Protein AF-A0A5C5XLA1-F1 (afdb_monomer_lite)

Organism: NCBI:txid2527969

Foldseek 3Di:
DDDDDDDDDDDDDDDDDDDDDDDDDDDDDDDDDDDDPPPVVVVVVVVVVVVVVVVVVVVVVVVVVVVVVVPPPPPPPPDPPDDDDADWAFDADPDPPDTDIHGDDDAAADEALWAFQDCPDPDPVSVVLNVVLVVVLCVVPPPWDKDWAQDQDPDDPDPCSQDDPRHGYTWIGTPPDPDTPRVVSVVVVRTGSDDDPD

pLDDT: mean 75.29, std 18.57, range [34.72, 97.31]

Structure (mmCIF, N/CA/C/O backbone):
data_AF-A0A5C5XLA1-F1
#
_entry.id   AF-A0A5C5XLA1-F1
#
loop_
_atom_site.group_PDB
_atom_site.id
_atom_site.type_symbol
_atom_site.label_atom_id
_atom_site.label_alt_id
_atom_site.label_comp_id
_atom_site.label_asym_id
_atom_site.label_entity_id
_atom_site.label_seq_id
_atom_site.pdbx_PDB_ins_code
_atom_site.Cartn_x
_atom_site.Cartn_y
_atom_site.Cartn_z
_atom_site.occupancy
_atom_site.B_iso_or_equiv
_atom_site.auth_seq_id
_atom_site.auth_comp_id
_atom_site.auth_asym_id
_atom_site.auth_atom_id
_atom_site.pdbx_PDB_model_num
ATOM 1 N N . MET A 1 1 ? -37.375 53.557 -22.661 1.00 40.56 1 MET A N 1
ATOM 2 C CA . MET A 1 1 ? -37.840 52.315 -22.009 1.00 40.56 1 MET A CA 1
ATOM 3 C C . MET A 1 1 ? -37.117 52.194 -20.692 1.00 40.56 1 MET A C 1
ATOM 5 O O . MET A 1 1 ? -35.900 52.212 -20.712 1.00 40.56 1 MET A O 1
ATOM 9 N N . SER A 1 2 ? -37.730 52.089 -19.532 1.00 45.22 2 SER A N 1
ATOM 10 C CA . SER A 1 2 ? -39.129 52.071 -19.087 1.00 45.22 2 SER A CA 1
ATOM 11 C C . SER A 1 2 ? -38.977 51.866 -17.572 1.00 45.22 2 SER A C 1
ATOM 13 O O . SER A 1 2 ? -38.084 51.129 -17.155 1.00 45.22 2 SER A O 1
ATOM 15 N N . ASP A 1 3 ? -39.626 52.684 -16.750 1.00 43.75 3 ASP A N 1
ATOM 16 C CA . ASP A 1 3 ? -40.845 52.308 -16.017 1.00 43.75 3 ASP A CA 1
ATOM 17 C C . ASP A 1 3 ? -40.711 50.985 -15.260 1.00 43.75 3 ASP A C 1
ATOM 19 O O . ASP A 1 3 ? -40.318 49.969 -15.816 1.00 43.75 3 ASP A O 1
ATOM 23 N N . PHE A 1 4 ? -41.134 50.801 -14.028 1.00 49.31 4 PHE A N 1
ATOM 24 C CA . PHE A 1 4 ? -41.647 51.585 -12.917 1.00 49.31 4 PHE A CA 1
ATOM 25 C C . PHE A 1 4 ? -41.593 50.544 -11.767 1.00 49.31 4 PHE A C 1
ATOM 27 O O . PHE A 1 4 ? -41.628 49.331 -12.018 1.00 49.31 4 PHE A O 1
ATOM 34 N N . PRO A 1 5 ? -41.527 50.966 -10.503 1.00 51.88 5 PRO A N 1
ATOM 35 C CA . PRO A 1 5 ? -41.634 50.086 -9.340 1.00 51.88 5 PRO A CA 1
ATOM 36 C C . PRO A 1 5 ? -42.921 49.240 -9.337 1.00 51.88 5 PRO A C 1
ATOM 38 O O . PRO A 1 5 ? -44.023 49.736 -9.586 1.00 51.88 5 PRO A O 1
ATOM 41 N N . LYS A 1 6 ? -42.794 47.951 -8.992 1.00 52.16 6 LYS A N 1
ATOM 42 C CA . LYS A 1 6 ? -43.940 47.068 -8.734 1.00 52.16 6 LYS A CA 1
ATOM 43 C C . LYS A 1 6 ? -44.562 47.388 -7.369 1.00 52.16 6 LYS A C 1
ATOM 45 O O . LYS A 1 6 ? -44.051 46.985 -6.337 1.00 52.16 6 LYS A O 1
ATOM 50 N N . LYS A 1 7 ? -45.652 48.152 -7.446 1.00 41.50 7 LYS A N 1
ATOM 51 C CA . LYS A 1 7 ? -46.966 48.019 -6.785 1.00 41.50 7 LYS A CA 1
ATOM 52 C C . LYS A 1 7 ? -47.025 47.360 -5.386 1.00 41.50 7 LYS A C 1
ATOM 54 O O . LYS A 1 7 ? -46.985 46.139 -5.281 1.00 41.50 7 LYS A O 1
ATOM 59 N N . GLY A 1 8 ? -47.314 48.206 -4.390 1.00 47.94 8 GLY A N 1
ATOM 60 C CA . GLY A 1 8 ? -47.797 47.867 -3.043 1.00 47.94 8 GLY A CA 1
ATOM 61 C C . GLY A 1 8 ? -46.705 47.981 -1.972 1.00 47.94 8 GLY A C 1
ATOM 62 O O . GLY A 1 8 ? -45.687 47.324 -2.091 1.00 47.94 8 GLY A O 1
ATOM 63 N N . GLU A 1 9 ? -46.781 48.794 -0.922 1.00 45.69 9 GLU A N 1
ATOM 64 C CA . GLU A 1 9 ? -47.855 49.595 -0.342 1.00 45.69 9 GLU A CA 1
ATOM 65 C C . GLU A 1 9 ? -47.227 50.729 0.508 1.00 45.69 9 GLU A C 1
ATOM 67 O O . GLU A 1 9 ? -46.144 50.578 1.065 1.00 45.69 9 GLU A O 1
ATOM 72 N N . GLU A 1 10 ? -47.929 51.865 0.527 1.00 45.78 10 GLU A N 1
ATOM 73 C CA . GLU A 1 10 ? -48.011 52.927 1.550 1.00 45.78 10 GLU A CA 1
ATOM 74 C C . GLU A 1 10 ? -46.747 53.588 2.159 1.00 45.78 10 GLU A C 1
ATOM 76 O O . GLU A 1 10 ? -46.184 53.161 3.159 1.00 45.78 10 GLU A O 1
ATOM 81 N N . PHE A 1 11 ? -46.439 54.795 1.663 1.00 49.97 11 PHE A N 1
ATOM 82 C CA . PHE A 1 11 ? -46.026 55.939 2.500 1.00 49.97 11 PHE A CA 1
ATOM 83 C C . PHE A 1 11 ? -47.287 56.759 2.804 1.00 49.97 11 PHE A C 1
ATOM 85 O O . PHE A 1 11 ? -48.057 56.981 1.861 1.00 49.97 11 PHE A O 1
ATOM 92 N N . PRO A 1 12 ? -47.544 57.248 4.039 1.00 50.50 12 PRO A N 1
ATOM 93 C CA . PRO A 1 12 ? -47.067 58.592 4.445 1.00 50.50 12 PRO A CA 1
ATOM 94 C C . PRO A 1 12 ? -46.957 58.746 6.005 1.00 50.50 12 PRO A C 1
ATOM 96 O O . PRO A 1 12 ? -47.216 57.798 6.727 1.00 50.50 12 PRO A O 1
ATOM 99 N N . ARG A 1 13 ? -46.575 59.838 6.687 1.00 49.91 13 ARG A N 1
ATOM 100 C CA . ARG A 1 13 ? -46.607 61.290 6.451 1.00 49.91 13 ARG A CA 1
ATOM 101 C C . ARG A 1 13 ? -45.463 61.986 7.196 1.00 49.91 13 ARG A C 1
ATOM 103 O O . ARG A 1 13 ? -45.159 61.675 8.344 1.00 49.91 13 ARG A O 1
ATOM 110 N N . LEU A 1 14 ? -44.939 63.008 6.526 1.00 41.94 14 LEU A N 1
ATOM 111 C CA . LEU A 1 14 ? -44.280 64.172 7.102 1.00 41.94 14 LEU A CA 1
ATOM 112 C C . LEU A 1 14 ? -45.133 64.827 8.205 1.00 41.94 14 LEU A C 1
ATOM 114 O O . LEU A 1 14 ? -46.331 65.000 8.010 1.00 41.94 14 LEU A O 1
ATOM 118 N N . TYR A 1 15 ? -44.443 65.288 9.254 1.00 46.59 15 TYR A N 1
ATOM 119 C CA . TYR A 1 15 ? -44.598 66.609 9.882 1.00 46.59 15 TYR A CA 1
ATOM 120 C C . TYR A 1 15 ? -46.011 67.017 10.356 1.00 46.59 15 TYR A C 1
ATOM 122 O O . TYR A 1 15 ? -46.896 67.263 9.541 1.00 46.59 15 TYR A O 1
ATOM 130 N N . ASP A 1 16 ? -46.181 67.234 11.668 1.00 50.47 16 ASP A N 1
ATOM 131 C CA . ASP A 1 16 ? -47.271 68.079 12.185 1.00 50.47 16 ASP A CA 1
ATOM 132 C C . ASP A 1 16 ? -46.713 69.367 12.833 1.00 50.47 16 ASP A C 1
ATOM 134 O O . ASP A 1 16 ? -46.263 69.352 13.983 1.00 50.47 16 ASP A O 1
ATOM 138 N N . PRO A 1 17 ? -46.692 70.482 12.077 1.00 46.94 17 PRO A N 1
ATOM 139 C CA . PRO A 1 17 ? -46.380 71.823 12.544 1.00 46.94 17 PRO A CA 1
ATOM 140 C C . PRO A 1 17 ? -47.646 72.556 12.976 1.00 46.94 17 PRO A C 1
ATOM 142 O O . PRO A 1 17 ? -48.231 73.335 12.223 1.00 46.94 17 PRO A O 1
ATOM 145 N N . LYS A 1 18 ? -48.051 72.353 14.221 1.00 52.50 18 LYS A N 1
ATOM 146 C CA . LYS A 1 18 ? -49.004 73.227 14.911 1.00 52.50 18 LYS A CA 1
ATOM 147 C C . LYS A 1 18 ? -48.543 73.294 16.363 1.00 52.50 18 LYS A C 1
ATOM 149 O O . LYS A 1 18 ? -48.805 72.389 17.137 1.00 52.50 18 LYS A O 1
ATOM 154 N N . GLN A 1 19 ? -47.696 74.232 16.783 1.00 44.62 19 GLN A N 1
ATOM 155 C CA . GLN A 1 19 ? -47.766 75.681 16.593 1.00 44.62 19 GLN A CA 1
ATOM 156 C C . GLN A 1 19 ? -49.171 76.235 16.864 1.00 44.62 19 GLN A C 1
ATOM 158 O O . GLN A 1 19 ? -50.156 75.731 16.334 1.00 44.62 19 GLN A O 1
ATOM 163 N N . ILE A 1 20 ? -49.186 77.337 17.624 1.00 45.78 20 ILE A N 1
ATOM 164 C CA . ILE A 1 20 ? -50.281 78.279 17.919 1.00 45.78 20 ILE A CA 1
ATOM 165 C C . ILE A 1 20 ? -50.777 78.161 19.373 1.00 45.78 20 ILE A C 1
ATOM 167 O O . ILE A 1 20 ? -51.684 77.395 19.678 1.00 45.78 20 ILE A O 1
ATOM 171 N N . ARG A 1 21 ? -50.214 78.966 20.283 1.00 41.91 21 ARG A N 1
ATOM 172 C CA . ARG A 1 21 ? -50.669 80.340 20.609 1.00 41.91 21 ARG A CA 1
ATOM 173 C C . ARG A 1 21 ? -49.638 80.984 21.552 1.00 41.91 21 ARG A C 1
ATOM 175 O O . ARG A 1 21 ? -49.190 80.325 22.480 1.00 41.91 21 ARG A O 1
ATOM 182 N N . ASN A 1 22 ? -49.037 82.126 21.212 1.00 41.16 22 ASN A N 1
ATOM 183 C CA . ASN A 1 22 ? -49.633 83.469 21.254 1.00 41.16 22 ASN A CA 1
ATOM 184 C C . ASN A 1 22 ? -50.177 83.776 22.658 1.00 41.16 22 ASN A C 1
ATOM 186 O O . ASN A 1 22 ? -51.193 83.217 23.051 1.00 41.16 22 ASN A O 1
ATOM 190 N N . ASP A 1 23 ? -49.471 84.592 23.441 1.00 42.78 23 ASP A N 1
ATOM 191 C CA . ASP A 1 23 ? -49.802 86.019 23.530 1.00 42.78 23 ASP A CA 1
ATOM 192 C C . ASP A 1 23 ? -48.966 86.730 24.617 1.00 42.78 23 ASP A C 1
ATOM 194 O O . ASP A 1 23 ? -48.754 86.237 25.723 1.00 42.78 23 ASP A O 1
ATOM 198 N N . ASP A 1 24 ? -48.495 87.908 24.215 1.00 45.94 24 ASP A N 1
ATOM 199 C CA . ASP A 1 24 ? -48.311 89.123 25.004 1.00 45.94 24 ASP A CA 1
ATOM 200 C C . ASP A 1 24 ? -47.147 89.247 25.997 1.00 45.94 24 ASP A C 1
ATOM 202 O O . ASP A 1 24 ? -47.209 89.016 27.205 1.00 45.94 24 ASP A O 1
ATOM 206 N N . HIS A 1 25 ? -46.080 89.824 25.443 1.00 39.75 25 HIS A N 1
ATOM 207 C CA . HIS A 1 25 ? -45.185 90.714 26.156 1.00 39.75 25 HIS A CA 1
ATOM 208 C C . HIS A 1 25 ? -45.886 92.030 26.551 1.00 39.75 25 HIS A C 1
ATOM 210 O O . HIS A 1 25 ? -46.533 92.675 25.732 1.00 39.75 25 HIS A O 1
ATOM 216 N N . PHE A 1 26 ? -45.511 92.500 27.746 1.00 34.72 26 PHE A N 1
ATOM 217 C CA . PHE A 1 26 ? -45.234 93.899 28.108 1.00 34.72 26 PHE A CA 1
ATOM 218 C C . PHE A 1 26 ? -46.264 94.675 28.974 1.00 34.72 26 PHE A C 1
ATOM 220 O O . PHE A 1 26 ? -47.373 94.991 28.565 1.00 34.72 26 PHE A O 1
ATOM 227 N N . VAL A 1 27 ? -45.730 95.136 30.122 1.00 40.44 27 VAL A N 1
ATOM 228 C CA . VAL A 1 27 ? -46.024 96.368 30.898 1.00 40.44 27 VAL A CA 1
ATOM 229 C C . VAL A 1 27 ? -46.849 96.244 32.193 1.00 40.44 27 VAL A C 1
ATOM 231 O O . VAL A 1 27 ? -48.065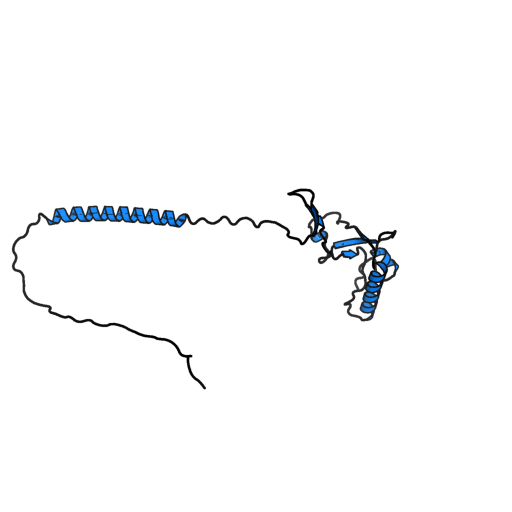 96.374 32.203 1.00 40.44 27 VAL A O 1
ATOM 234 N N . SER A 1 28 ? -46.166 96.164 33.346 1.00 42.22 28 SER A N 1
ATOM 235 C CA . SER A 1 28 ? -46.001 97.276 34.322 1.00 42.22 28 SER A CA 1
ATOM 236 C C . SER A 1 28 ? -45.523 96.783 35.706 1.00 42.22 28 SER A C 1
ATOM 238 O O . SER A 1 28 ? -45.785 95.665 36.129 1.00 42.22 28 SER A O 1
ATOM 240 N N . HIS A 1 29 ? -44.737 97.631 36.371 1.00 36.06 29 HIS A N 1
ATOM 241 C CA . HIS A 1 29 ? -43.813 97.371 37.486 1.00 36.06 29 HIS A CA 1
ATOM 242 C C . HIS A 1 29 ? -44.414 96.868 38.818 1.00 36.06 29 HIS A C 1
ATOM 244 O O . HIS A 1 29 ? -45.496 97.310 39.202 1.00 36.06 29 HIS A O 1
ATOM 250 N N . PRO A 1 30 ? -43.642 96.127 39.644 1.00 42.50 30 PRO A N 1
ATOM 251 C CA . PRO A 1 30 ? -43.907 96.016 41.076 1.00 42.50 30 PRO A CA 1
ATOM 252 C C . PRO A 1 30 ? -43.278 97.190 41.854 1.00 42.50 30 PRO A C 1
ATOM 254 O O . PRO A 1 30 ? -42.095 97.496 41.694 1.00 42.50 30 PRO A O 1
ATOM 257 N N . LYS A 1 31 ? -44.048 97.824 42.751 1.00 42.69 31 LYS A N 1
ATOM 258 C CA . LYS A 1 31 ? -43.497 98.566 43.903 1.00 42.69 31 LYS A CA 1
ATOM 259 C C . LYS A 1 31 ? -43.419 97.629 45.121 1.00 42.69 31 LYS A C 1
ATOM 261 O O . LYS A 1 31 ? -44.245 96.726 45.239 1.00 42.69 31 LYS A O 1
ATOM 266 N N . PRO A 1 32 ? -42.408 97.797 45.989 1.00 53.59 32 PRO A N 1
ATOM 267 C CA . PRO A 1 32 ? -41.819 96.707 46.756 1.00 53.59 32 PRO A CA 1
ATOM 268 C C . PRO A 1 32 ? -42.470 96.563 48.128 1.00 53.59 32 PRO A C 1
ATOM 270 O O . PRO A 1 32 ? -42.600 97.551 48.843 1.00 53.59 32 PRO A O 1
ATOM 273 N N . LEU A 1 33 ? -42.794 95.337 48.543 1.00 53.16 33 LEU A N 1
ATOM 274 C CA . LEU A 1 33 ? -43.106 95.048 49.943 1.00 53.16 33 LEU A CA 1
ATOM 275 C C . LEU A 1 33 ? -42.529 93.689 50.365 1.00 53.16 33 LEU A C 1
ATOM 277 O O . LEU A 1 33 ? -43.096 92.632 50.102 1.00 53.16 33 LEU A O 1
ATOM 281 N N . LEU A 1 34 ? -41.354 93.792 51.000 1.00 60.19 34 LEU A N 1
ATOM 282 C CA . LEU A 1 34 ? -40.875 93.024 52.157 1.00 60.19 34 LEU A CA 1
ATOM 283 C C . LEU A 1 34 ? -41.419 91.597 52.307 1.00 60.19 34 LEU A C 1
ATOM 285 O O . LEU A 1 34 ? -42.519 91.393 52.821 1.00 60.19 34 LEU A O 1
ATOM 289 N N . ARG A 1 35 ? -40.584 90.604 51.975 1.00 54.53 35 ARG A N 1
ATOM 290 C CA . ARG A 1 35 ? -40.779 89.201 52.372 1.00 54.53 35 ARG A CA 1
ATOM 291 C C . ARG A 1 35 ? -39.455 88.522 52.765 1.00 54.53 35 ARG A C 1
ATOM 293 O O . ARG A 1 35 ? -38.391 89.002 52.384 1.00 54.53 35 ARG A O 1
ATOM 300 N N . PRO A 1 36 ? -39.520 87.494 53.630 1.00 54.00 36 PRO A N 1
ATOM 301 C CA . PRO A 1 36 ? -38.583 87.288 54.729 1.00 54.00 36 PRO A CA 1
ATOM 302 C C . PRO A 1 36 ? -37.338 86.498 54.319 1.00 54.00 36 PRO A C 1
ATOM 304 O O . PRO A 1 36 ? -37.424 85.413 53.753 1.00 54.00 36 PRO A O 1
ATOM 307 N N . LEU A 1 37 ? -36.175 87.005 54.723 1.00 55.16 37 LEU A N 1
ATOM 308 C CA . LEU A 1 37 ? -34.841 86.427 54.511 1.00 55.16 37 LEU A CA 1
ATOM 309 C C . LEU A 1 37 ? -34.571 85.098 55.253 1.00 55.16 37 LEU A C 1
ATOM 311 O O . LEU A 1 37 ? -33.445 84.617 55.241 1.00 55.16 37 LEU A O 1
ATOM 315 N N . PHE A 1 38 ? -35.574 84.483 55.889 1.00 54.47 38 PHE A N 1
ATOM 316 C CA . PHE A 1 38 ? -35.369 83.344 56.796 1.00 54.47 38 PHE A CA 1
ATOM 317 C C . PHE A 1 38 ? -35.849 81.974 56.284 1.00 54.47 38 PHE A C 1
ATOM 319 O O . PHE A 1 38 ? -35.510 80.971 56.904 1.00 54.47 38 PHE A O 1
ATOM 326 N N . LEU A 1 39 ? -36.562 81.881 55.149 1.00 51.78 39 LEU A N 1
ATOM 327 C CA . LEU A 1 39 ? -36.924 80.573 54.557 1.00 51.78 39 LEU A CA 1
ATOM 328 C C . LEU A 1 39 ? -35.987 80.105 53.428 1.00 51.78 39 LEU A C 1
ATOM 330 O O . LEU A 1 39 ? -35.860 78.904 53.211 1.00 51.78 39 LEU A O 1
ATOM 334 N N . GLU A 1 40 ? -35.281 81.007 52.745 1.00 51.56 40 GLU A N 1
ATOM 335 C CA . GLU A 1 40 ? -34.385 80.662 51.624 1.00 51.56 40 GLU A CA 1
ATOM 336 C C . GLU A 1 40 ? -33.131 79.878 52.066 1.00 51.56 40 GLU A C 1
ATOM 338 O O . GLU A 1 40 ? -32.616 79.045 51.318 1.00 51.56 40 GLU A O 1
ATOM 343 N N . GLN A 1 41 ? -32.656 80.063 53.305 1.00 54.31 41 GLN A N 1
ATOM 344 C CA . GLN A 1 41 ? -31.453 79.367 53.784 1.00 54.31 41 GLN A CA 1
ATOM 345 C C . GLN A 1 41 ? -31.691 77.891 54.143 1.00 54.31 41 GLN A C 1
ATOM 347 O O . GLN A 1 41 ? -30.795 77.068 53.954 1.00 54.31 41 GLN A O 1
ATOM 352 N N . LEU A 1 42 ? -32.900 77.514 54.575 1.00 53.06 42 LEU A N 1
ATOM 353 C CA . LEU A 1 42 ? -33.233 76.114 54.876 1.00 53.06 42 LEU A CA 1
ATOM 354 C C . LEU A 1 42 ? -33.422 75.270 53.604 1.00 53.06 42 LEU A C 1
ATOM 356 O O . LEU A 1 42 ? -33.025 74.104 53.571 1.00 53.06 42 LEU A O 1
ATOM 360 N N . PHE A 1 43 ? -33.937 75.861 52.521 1.00 51.50 43 PHE A N 1
ATOM 361 C CA . PHE A 1 43 ? -34.054 75.166 51.233 1.00 51.50 43 PHE A CA 1
ATOM 362 C C . PHE A 1 43 ? -32.709 74.981 50.519 1.00 51.50 43 PHE A C 1
ATOM 364 O O . PHE A 1 43 ? -32.562 74.031 49.748 1.00 51.50 43 PHE A O 1
ATOM 371 N N . SER A 1 44 ? -31.717 75.837 50.783 1.00 54.84 44 SER A N 1
ATOM 372 C CA . SER A 1 44 ? -30.389 75.733 50.168 1.00 54.84 44 SER A CA 1
ATOM 373 C C . SER A 1 44 ? -29.599 74.524 50.693 1.00 54.84 44 SER A C 1
ATOM 375 O O . SER A 1 44 ? -29.139 73.697 49.907 1.00 54.84 44 SER A O 1
ATOM 377 N N . CYS A 1 45 ? -29.545 74.322 52.016 1.00 54.88 45 CYS A N 1
ATOM 378 C CA . CYS A 1 45 ? -28.845 73.170 52.603 1.00 54.88 45 CYS A CA 1
ATOM 379 C C . CYS A 1 45 ? -29.492 71.821 52.240 1.00 54.88 45 CYS A C 1
ATOM 381 O O . CYS A 1 45 ? -28.790 70.832 52.030 1.00 54.88 45 CYS A O 1
ATOM 383 N N . CYS A 1 46 ? -30.823 71.778 52.109 1.00 54.72 46 CYS A N 1
ATOM 384 C CA . CYS A 1 46 ? -31.543 70.553 51.760 1.00 54.72 46 CYS A CA 1
ATOM 385 C C . CYS A 1 46 ? -31.322 70.145 50.288 1.00 54.72 46 CYS A C 1
ATOM 387 O O . CYS A 1 46 ? -31.112 68.968 49.998 1.00 54.72 46 CYS A O 1
ATOM 389 N N . LYS A 1 47 ? -31.258 71.111 49.357 1.00 57.44 47 LYS A N 1
ATOM 390 C CA . LYS A 1 47 ? -30.946 70.857 47.936 1.00 57.44 47 LYS A CA 1
ATOM 391 C C . LYS A 1 47 ? -29.530 70.321 47.733 1.00 57.44 47 LYS A C 1
ATOM 393 O O . LYS A 1 47 ? -29.332 69.430 46.910 1.00 57.44 47 LYS A O 1
ATOM 398 N N . VAL A 1 48 ? -28.564 70.823 48.504 1.00 63.28 48 VAL A N 1
ATOM 399 C CA . VAL A 1 48 ? -27.182 70.330 48.456 1.00 63.28 48 VAL A CA 1
ATOM 400 C C . VAL A 1 48 ? -27.132 68.887 48.958 1.00 63.28 48 VAL A C 1
ATOM 402 O O . VAL A 1 48 ? -26.653 68.020 48.234 1.00 63.28 48 VAL A O 1
ATOM 405 N N . ALA A 1 49 ? -27.708 68.588 50.126 1.00 67.50 49 ALA A N 1
ATOM 406 C CA . ALA A 1 49 ? -27.713 67.233 50.688 1.00 67.50 49 ALA A CA 1
ATOM 407 C C . ALA A 1 49 ? -28.409 66.196 49.781 1.00 67.50 49 ALA A C 1
ATOM 409 O O . ALA A 1 49 ? -27.880 65.104 49.578 1.00 67.50 49 ALA A O 1
ATOM 410 N N . ILE A 1 50 ? -29.550 66.549 49.178 1.00 71.62 50 ILE A N 1
ATOM 411 C CA . ILE A 1 50 ? -30.266 65.678 48.230 1.00 71.62 50 ILE A CA 1
ATOM 412 C C . ILE A 1 50 ? -29.444 65.467 46.949 1.00 71.62 50 ILE A C 1
ATOM 414 O O . ILE A 1 50 ? -29.399 64.352 46.431 1.00 71.62 50 ILE A O 1
ATOM 418 N N . GLY A 1 51 ? -28.742 66.501 46.471 1.00 74.12 51 GLY A N 1
ATOM 419 C CA . GLY A 1 51 ? -27.831 66.397 45.330 1.00 74.12 51 GLY A CA 1
ATOM 420 C C . GLY A 1 51 ? -26.676 65.425 45.579 1.00 74.12 51 GLY A C 1
ATOM 421 O O . GLY A 1 51 ? -26.385 64.593 44.722 1.00 74.12 51 GLY A O 1
ATOM 422 N N . TRP A 1 52 ? -26.067 65.461 46.769 1.00 77.00 52 TRP A N 1
ATOM 423 C CA . TRP A 1 52 ? -25.013 64.511 47.143 1.00 77.00 52 TRP A CA 1
ATOM 424 C C . TRP A 1 52 ? -25.541 63.080 47.229 1.00 77.00 52 TRP A C 1
ATOM 426 O O . TRP A 1 52 ? -24.929 62.182 46.658 1.00 77.00 52 TRP A O 1
ATOM 436 N N . ILE A 1 53 ? -26.697 62.860 47.864 1.00 79.62 53 ILE A N 1
ATOM 437 C CA . ILE A 1 53 ? -27.310 61.525 47.957 1.00 79.62 53 ILE A CA 1
ATOM 438 C C . ILE A 1 53 ? -27.621 60.976 46.561 1.00 79.62 53 ILE A C 1
ATOM 440 O O . ILE A 1 53 ? -27.287 59.831 46.270 1.00 79.62 53 ILE A O 1
ATOM 444 N N . PHE A 1 54 ? -28.193 61.791 45.671 1.00 78.69 54 PHE A N 1
ATOM 445 C CA . PHE A 1 54 ? -28.481 61.369 44.301 1.00 78.69 54 PHE A CA 1
ATOM 446 C C . PHE A 1 54 ? -27.200 61.043 43.521 1.00 78.69 54 PHE A C 1
ATOM 448 O O . PHE A 1 54 ? -27.157 60.044 42.809 1.00 78.69 54 PHE A O 1
ATOM 455 N N . CYS A 1 55 ? -26.133 61.826 43.704 1.00 81.25 55 CYS A N 1
ATOM 456 C CA . CYS A 1 55 ? -24.839 61.578 43.070 1.00 81.25 55 CYS A CA 1
ATOM 457 C C . CYS A 1 55 ? -24.189 60.278 43.579 1.00 81.25 55 CYS A C 1
ATOM 459 O O . CYS A 1 55 ? -23.690 59.488 42.781 1.00 81.25 55 CYS A O 1
ATOM 461 N N . PHE A 1 56 ? -24.264 60.003 44.887 1.00 81.19 56 PHE A N 1
ATOM 462 C CA . PHE A 1 56 ? -23.764 58.756 45.476 1.00 81.19 56 PHE A CA 1
ATOM 463 C C . PHE A 1 56 ? -24.573 57.534 45.036 1.00 81.19 56 PHE A C 1
ATOM 465 O O . PHE A 1 56 ? -23.983 56.512 44.690 1.00 81.19 56 PHE A O 1
ATOM 472 N N . VAL A 1 57 ? -25.904 57.632 44.996 1.00 82.62 57 VAL A N 1
ATOM 473 C CA . VAL A 1 57 ? -26.771 56.541 44.522 1.00 82.62 57 VAL A CA 1
ATOM 474 C C . VAL A 1 57 ? -26.544 56.285 43.033 1.00 82.62 57 VAL A C 1
ATOM 476 O O . VAL A 1 57 ? -26.403 55.132 42.636 1.00 82.62 57 VAL A O 1
ATOM 479 N N . LEU A 1 58 ? -26.429 57.336 42.215 1.00 82.50 58 LEU A N 1
ATOM 480 C CA . LEU A 1 58 ? -26.143 57.206 40.788 1.00 82.50 58 LEU A CA 1
ATOM 481 C C . LEU A 1 58 ? -24.763 56.587 40.547 1.00 82.50 58 LEU A C 1
ATOM 483 O O . LEU A 1 58 ? -24.654 55.677 39.735 1.00 82.50 58 LEU A O 1
ATOM 487 N N . ALA A 1 59 ? -23.729 57.020 41.275 1.00 80.88 59 ALA A N 1
ATOM 488 C CA . ALA A 1 59 ? -22.388 56.447 41.181 1.00 80.88 59 ALA A CA 1
ATOM 489 C C . ALA A 1 59 ? -22.353 54.977 41.628 1.00 80.88 59 ALA A C 1
ATOM 491 O O . ALA A 1 59 ? -21.688 54.160 40.993 1.00 80.88 59 ALA A O 1
ATOM 492 N N . PHE A 1 60 ? -23.101 54.621 42.676 1.00 81.00 60 PHE A N 1
ATOM 493 C CA . PHE A 1 60 ? -23.225 53.242 43.142 1.00 81.00 60 PHE A CA 1
ATOM 494 C C . PHE A 1 60 ? -23.943 52.354 42.117 1.00 81.00 60 PHE A C 1
ATOM 496 O O . PHE A 1 60 ? -23.457 51.269 41.804 1.00 81.00 60 PHE A O 1
ATOM 503 N N . PHE A 1 61 ? -25.046 52.833 41.529 1.00 80.44 61 PHE A N 1
ATOM 504 C CA . PHE A 1 61 ? -25.733 52.133 40.440 1.00 80.44 61 PHE A CA 1
ATOM 505 C C . PHE A 1 61 ? -24.855 52.012 39.192 1.00 80.44 61 PHE A C 1
ATOM 507 O O . PHE A 1 61 ? -24.826 50.948 38.581 1.00 80.44 61 PHE A O 1
ATOM 514 N N . LEU A 1 62 ? -24.086 53.048 38.841 1.00 78.75 62 LEU A N 1
ATOM 515 C CA . LEU A 1 62 ? -23.150 52.987 37.717 1.00 78.75 62 LEU A CA 1
ATOM 516 C C . LEU A 1 62 ? -22.051 51.948 37.969 1.00 78.75 62 LEU A C 1
ATOM 518 O O . LEU A 1 62 ? -21.743 51.159 37.081 1.00 78.75 62 LEU A O 1
ATOM 522 N N . ALA A 1 63 ? -21.497 51.904 39.183 1.00 75.06 63 ALA A N 1
ATOM 523 C CA . ALA A 1 63 ? -20.489 50.921 39.571 1.00 75.06 63 ALA A CA 1
ATOM 524 C C . ALA A 1 63 ? -21.041 49.484 39.541 1.00 75.06 63 ALA A C 1
ATOM 526 O O . ALA A 1 63 ? -20.351 48.577 39.078 1.00 75.06 63 ALA A O 1
ATOM 527 N N . LEU A 1 64 ? -22.294 49.285 39.966 1.00 72.75 64 LEU A N 1
ATOM 528 C CA . LEU A 1 64 ? -23.012 48.008 39.866 1.00 72.75 64 LEU A CA 1
ATOM 529 C C . LEU A 1 64 ? -23.298 47.597 38.416 1.00 72.75 64 LEU A C 1
ATOM 531 O O . LEU A 1 64 ? -23.161 46.427 38.068 1.00 72.75 64 LEU A O 1
ATOM 535 N N . CYS A 1 65 ? -23.665 48.541 37.549 1.00 73.31 65 CYS A N 1
ATOM 536 C CA . CYS A 1 65 ? -23.863 48.261 36.128 1.00 73.31 65 CYS A CA 1
ATOM 537 C C . CYS A 1 65 ? -22.542 47.916 35.426 1.00 73.31 65 CYS A C 1
ATOM 539 O O . CYS A 1 65 ? -22.512 47.005 34.603 1.00 73.31 65 CYS A O 1
ATOM 541 N N . VAL A 1 66 ? -21.442 48.596 35.770 1.00 70.88 66 VAL A N 1
ATOM 542 C CA . VAL A 1 66 ? -20.110 48.304 35.219 1.00 70.88 66 VAL A CA 1
ATOM 543 C C . VAL A 1 66 ? -19.613 46.934 35.685 1.00 70.88 66 VAL A C 1
ATOM 545 O O . VAL A 1 66 ? -19.095 46.175 34.868 1.00 70.88 66 VAL A O 1
ATOM 548 N N . SER A 1 67 ? -19.814 46.565 36.954 1.00 63.78 67 SER A N 1
ATOM 549 C CA . SER A 1 67 ? -19.416 45.239 37.442 1.00 63.78 67 SER A CA 1
ATOM 550 C C . SER A 1 67 ? -20.255 44.113 36.831 1.00 63.78 67 SER A C 1
ATOM 552 O O . SER A 1 67 ? -19.695 43.083 36.462 1.00 63.78 67 SER A O 1
ATOM 554 N N . ALA A 1 68 ? -21.559 44.324 36.620 1.00 62.41 68 ALA A N 1
ATOM 555 C CA . ALA A 1 68 ? -22.423 43.359 35.938 1.00 62.41 68 ALA A CA 1
ATOM 556 C C . ALA A 1 68 ? -22.086 43.195 34.441 1.00 62.41 68 ALA A C 1
ATOM 558 O O . ALA A 1 68 ? -22.245 42.105 33.895 1.00 62.41 68 ALA A O 1
ATOM 559 N N . PHE A 1 69 ? -21.596 44.248 33.776 1.00 61.59 69 PHE A N 1
ATOM 560 C CA . PHE A 1 69 ? -21.233 44.201 32.354 1.00 61.59 69 PHE A CA 1
ATOM 561 C C . PHE A 1 69 ? -19.860 43.552 32.100 1.00 61.59 69 PHE A C 1
ATOM 563 O O . PHE A 1 69 ? -19.639 42.961 31.046 1.00 61.59 69 PHE A O 1
ATOM 570 N N . VAL A 1 70 ? -18.939 43.609 33.070 1.00 60.16 70 VAL A N 1
ATOM 571 C CA . VAL A 1 70 ? -17.586 43.028 32.946 1.00 60.16 70 VAL A CA 1
ATOM 572 C C . VAL A 1 70 ? -17.559 41.511 33.198 1.00 60.16 70 VAL A C 1
ATOM 574 O O . VAL A 1 70 ? -16.611 40.843 32.798 1.00 60.16 70 VAL A O 1
ATOM 577 N N . SER A 1 71 ? -18.618 40.918 33.759 1.00 58.56 71 SER A N 1
ATOM 578 C CA . SER A 1 71 ? -18.749 39.455 33.909 1.00 58.56 71 SER A CA 1
ATOM 579 C C . SER A 1 71 ? -19.219 38.731 32.641 1.00 58.56 71 SER A C 1
ATOM 581 O O . SER A 1 71 ? -19.773 37.633 32.723 1.00 58.56 71 SER A O 1
ATOM 583 N N . GLY A 1 72 ? -18.981 39.312 31.462 1.00 61.44 72 GLY A N 1
ATOM 584 C CA . GLY A 1 72 ? -19.068 38.591 30.199 1.00 61.44 72 GLY A CA 1
ATOM 585 C C . GLY A 1 72 ? -18.131 37.387 30.239 1.00 61.44 72 GLY A C 1
ATOM 586 O O . GLY A 1 72 ? -16.920 37.530 30.088 1.00 61.44 72 GLY A O 1
ATOM 587 N N . SER A 1 73 ? -18.702 36.210 30.494 1.00 63.16 73 SER A N 1
ATOM 588 C CA . SER A 1 73 ? -18.024 34.922 30.413 1.00 63.16 73 SER A CA 1
ATOM 589 C C . SER A 1 73 ? -17.407 34.797 29.025 1.00 63.16 73 SER A C 1
ATOM 591 O O . SER A 1 73 ? -18.105 34.571 28.035 1.0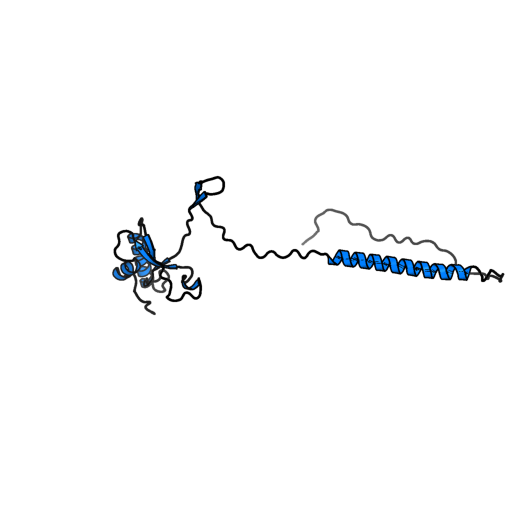0 63.16 73 SER A O 1
ATOM 593 N N . VAL A 1 74 ? -16.093 34.988 28.941 1.00 64.25 74 VAL A N 1
ATOM 594 C CA . VAL A 1 74 ? -15.323 34.540 27.788 1.00 64.25 74 VAL A CA 1
ATOM 595 C C . VAL A 1 74 ? -15.360 33.025 27.888 1.00 64.25 74 VAL A C 1
ATOM 597 O O . VAL A 1 74 ? -14.610 32.441 28.668 1.00 64.25 74 VAL A O 1
ATOM 600 N N . ALA A 1 75 ? -16.306 32.404 27.181 1.00 65.06 75 ALA A N 1
ATOM 601 C CA . ALA A 1 75 ? -16.354 30.960 27.041 1.00 65.06 75 ALA A CA 1
ATOM 602 C C . ALA A 1 75 ? -14.951 30.513 26.627 1.00 65.06 75 ALA A C 1
ATOM 604 O O . ALA A 1 75 ? -14.460 30.907 25.566 1.00 65.06 75 ALA A O 1
ATOM 605 N N . ALA A 1 76 ? -14.273 29.794 27.522 1.00 67.38 76 ALA A N 1
ATOM 606 C CA . ALA A 1 76 ? -12.956 29.259 27.247 1.00 67.38 76 ALA A CA 1
ATOM 607 C C . ALA A 1 76 ? -13.089 28.430 25.970 1.00 67.38 76 ALA A C 1
ATOM 609 O O . ALA A 1 76 ? -13.879 27.488 25.931 1.00 67.38 76 ALA A O 1
ATOM 610 N N . ALA A 1 77 ? -12.399 28.840 24.905 1.00 69.50 77 ALA A N 1
ATOM 611 C CA . ALA A 1 77 ? -12.370 28.078 23.672 1.00 69.50 77 ALA A CA 1
ATOM 612 C C . ALA A 1 77 ? -11.799 26.702 24.018 1.00 69.50 77 ALA A C 1
ATOM 614 O O . ALA A 1 77 ? -10.615 26.592 24.347 1.00 69.50 77 ALA A O 1
ATOM 615 N N . GLU A 1 78 ? -12.650 25.676 24.033 1.00 71.25 78 GLU A N 1
ATOM 616 C CA . GLU A 1 78 ? -12.178 24.318 24.257 1.00 71.25 78 GLU A CA 1
ATOM 617 C C . GLU A 1 78 ? -11.152 23.989 23.166 1.00 71.25 78 GLU A C 1
ATOM 619 O O . GLU A 1 78 ? -11.382 24.305 21.990 1.00 71.25 78 GLU A O 1
ATOM 624 N N . PRO A 1 79 ? -9.996 23.404 23.531 1.00 76.69 79 PRO A N 1
ATOM 625 C CA . PRO A 1 79 ? -9.040 22.955 22.535 1.00 76.69 79 PRO A CA 1
ATOM 626 C C . PRO A 1 79 ? -9.757 22.003 21.566 1.00 76.69 79 PRO A C 1
ATOM 628 O O . PRO A 1 79 ? -10.615 21.230 22.003 1.00 76.69 79 PRO A O 1
ATOM 631 N N . PRO A 1 80 ? -9.443 22.045 20.259 1.00 74.69 80 PRO A N 1
ATOM 632 C CA . PRO A 1 80 ? -10.117 21.198 19.286 1.00 74.69 80 PRO A CA 1
ATOM 633 C C . PRO A 1 80 ? -10.020 19.736 19.728 1.00 74.69 80 PRO A C 1
ATOM 635 O O . PRO A 1 80 ? -8.922 19.225 19.974 1.00 74.69 80 PRO A O 1
ATOM 638 N N . GLN A 1 81 ? -11.172 19.071 19.846 1.00 77.75 81 GLN A N 1
ATOM 639 C CA . GLN A 1 81 ? -11.227 17.648 20.162 1.00 77.75 81 GLN A CA 1
ATOM 640 C C . GLN A 1 81 ? -10.479 16.895 19.060 1.00 77.75 81 GLN A C 1
ATOM 642 O O . GLN A 1 81 ? -10.911 16.832 17.910 1.00 77.75 81 GLN A O 1
ATOM 647 N N . THR A 1 82 ? -9.292 16.396 19.400 1.00 74.38 82 THR A N 1
ATOM 648 C CA . THR A 1 82 ? -8.418 15.712 18.450 1.00 74.38 82 THR A CA 1
ATOM 649 C C . THR A 1 82 ? -8.950 14.297 18.274 1.00 74.38 82 THR A C 1
ATOM 651 O O . THR A 1 82 ? -8.898 13.494 19.201 1.00 74.38 82 THR A O 1
ATOM 654 N N . GLY A 1 83 ? -9.496 13.993 17.099 1.00 76.88 83 GLY A N 1
ATOM 655 C CA . GLY A 1 83 ? -10.078 12.688 16.812 1.00 76.88 83 GLY A CA 1
ATOM 656 C C . GLY A 1 83 ? -10.097 12.378 15.322 1.00 76.88 83 GLY A C 1
ATOM 657 O O . GLY A 1 83 ? -10.082 13.276 14.481 1.00 76.88 83 GLY A O 1
ATOM 658 N N . MET A 1 84 ? -10.123 11.087 15.003 1.00 76.38 84 MET A N 1
ATOM 659 C CA . MET A 1 84 ? -10.254 10.574 13.644 1.00 76.38 84 MET A CA 1
ATOM 660 C C . MET A 1 84 ? -11.556 9.779 13.558 1.00 76.38 84 MET A C 1
ATOM 662 O O . MET A 1 84 ? -11.732 8.801 14.280 1.00 76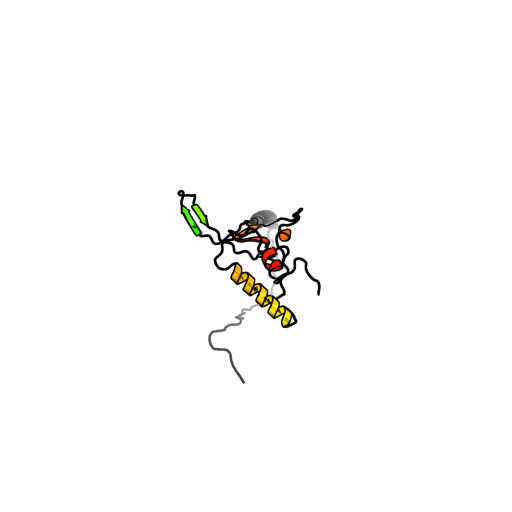.38 84 MET A O 1
ATOM 666 N N . VAL A 1 85 ? -12.464 10.202 12.680 1.00 85.06 85 VAL A N 1
ATOM 667 C CA . VAL A 1 85 ? -13.722 9.497 12.409 1.00 85.06 85 VAL A CA 1
ATOM 668 C C . VAL A 1 85 ? -13.585 8.789 11.072 1.00 85.06 85 VAL A C 1
ATOM 670 O O . VAL A 1 85 ? -13.371 9.431 10.045 1.00 85.06 85 VAL A O 1
ATOM 673 N N . VAL A 1 86 ? -13.690 7.462 11.087 1.00 87.56 86 VAL A N 1
ATOM 674 C CA . VAL A 1 86 ? -13.565 6.617 9.896 1.00 87.56 86 VAL A CA 1
ATOM 675 C C . VAL A 1 86 ? -14.763 5.678 9.776 1.00 87.56 86 VAL A C 1
ATOM 677 O O . VAL A 1 86 ? -15.264 5.197 10.794 1.00 87.56 86 VAL A O 1
ATOM 680 N N . PRO A 1 87 ? -15.236 5.396 8.551 1.00 88.06 87 PRO A N 1
ATOM 681 C CA . PRO A 1 87 ? -16.235 4.361 8.342 1.00 88.06 87 PRO A CA 1
ATOM 682 C C . PRO A 1 87 ? -15.652 2.994 8.719 1.00 88.06 87 PRO A C 1
ATOM 684 O O . PRO A 1 87 ? -14.538 2.651 8.324 1.00 88.06 87 PRO A O 1
ATOM 687 N N . CYS A 1 88 ? -16.418 2.206 9.466 1.00 92.00 88 CYS A N 1
ATOM 688 C CA . CYS A 1 88 ? -16.069 0.840 9.838 1.00 92.00 88 CYS A CA 1
ATOM 689 C C . CYS A 1 88 ? -17.310 -0.056 9.799 1.00 92.00 88 CYS A C 1
ATOM 691 O O . CYS A 1 88 ? -18.445 0.427 9.748 1.00 92.00 88 CYS A O 1
ATOM 693 N N . ARG A 1 89 ? -17.086 -1.370 9.807 1.00 93.62 89 ARG A N 1
ATOM 694 C CA . ARG A 1 89 ? -18.136 -2.384 9.892 1.00 93.62 89 ARG A CA 1
ATOM 695 C C . ARG A 1 89 ? -18.044 -3.083 11.239 1.00 93.62 89 ARG A C 1
ATOM 697 O O . ARG A 1 89 ? -16.981 -3.578 11.588 1.00 93.62 89 ARG A O 1
ATOM 704 N N . ILE A 1 90 ? -19.149 -3.166 11.973 1.00 95.44 90 ILE A N 1
ATOM 705 C CA . ILE A 1 90 ? -19.219 -4.000 13.179 1.00 95.44 90 ILE A CA 1
ATOM 706 C C . ILE A 1 90 ? -19.249 -5.462 12.731 1.00 95.44 90 ILE A C 1
ATOM 708 O O . ILE A 1 90 ? -20.083 -5.827 11.902 1.00 95.44 90 ILE A O 1
ATOM 712 N N . VAL A 1 91 ? -18.324 -6.273 13.242 1.00 97.31 91 VAL A N 1
ATOM 713 C CA . VAL A 1 91 ? -18.217 -7.700 12.892 1.00 97.31 91 VAL A CA 1
ATOM 714 C C . VAL A 1 91 ? -18.664 -8.622 14.017 1.00 97.31 91 VAL A C 1
ATOM 716 O O . VAL A 1 91 ? -19.113 -9.726 13.729 1.00 97.31 91 VAL A O 1
ATOM 719 N N . ASP A 1 92 ? -18.581 -8.171 15.268 1.00 96.88 92 ASP A N 1
ATOM 720 C CA . ASP A 1 92 ? -19.026 -8.935 16.432 1.00 96.88 92 ASP A CA 1
ATOM 721 C C . ASP A 1 92 ? -19.373 -8.004 17.603 1.00 96.88 92 ASP A C 1
ATOM 723 O O . ASP A 1 92 ? -18.876 -6.874 17.670 1.00 96.88 92 ASP A O 1
ATOM 727 N N . VAL A 1 93 ? -20.208 -8.477 18.526 1.00 97.00 93 VAL A N 1
ATOM 728 C CA . VAL A 1 93 ? -20.570 -7.776 19.767 1.00 97.00 93 VAL A CA 1
ATOM 729 C C . VAL A 1 93 ? -20.208 -8.683 20.934 1.00 97.00 93 VAL A C 1
ATOM 731 O O . V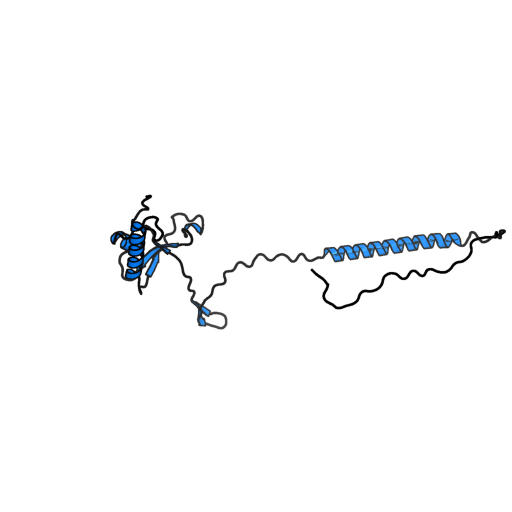AL A 1 93 ? -20.818 -9.736 21.105 1.00 97.00 93 VAL A O 1
ATOM 734 N N . TYR A 1 94 ? -19.223 -8.273 21.733 1.00 93.50 94 TYR A N 1
ATOM 735 C CA . TYR A 1 94 ? -18.793 -9.053 22.892 1.00 93.50 94 TYR A CA 1
ATOM 736 C C . TYR A 1 94 ? -19.744 -8.849 24.079 1.00 93.50 94 TYR A C 1
ATOM 738 O O . TYR A 1 94 ? -20.182 -9.827 24.684 1.00 93.50 94 TYR A O 1
ATOM 746 N N . ASP A 1 95 ? -20.093 -7.598 24.389 1.00 95.75 95 ASP A N 1
ATOM 747 C CA . ASP A 1 95 ? -20.995 -7.217 25.482 1.00 95.75 95 ASP A CA 1
ATOM 748 C C . ASP A 1 95 ? -21.658 -5.841 25.224 1.00 95.75 95 ASP A C 1
ATOM 750 O O . ASP A 1 95 ? -21.679 -5.349 24.095 1.00 95.75 95 ASP A O 1
ATOM 754 N N . GLY A 1 96 ? -22.293 -5.249 26.246 1.00 95.62 96 GLY A N 1
ATOM 755 C CA . GLY A 1 96 ? -23.082 -4.016 26.117 1.00 95.62 96 GLY A CA 1
ATOM 756 C C . GLY A 1 96 ? -22.267 -2.756 25.800 1.00 95.62 96 GLY A C 1
ATOM 757 O O . GLY A 1 96 ? -22.850 -1.752 25.389 1.00 95.62 96 GLY A O 1
ATOM 758 N N . ASP A 1 97 ? -20.948 -2.807 25.972 1.00 95.62 97 ASP A N 1
ATOM 759 C CA . ASP A 1 97 ? -20.013 -1.700 25.775 1.00 95.62 97 ASP A CA 1
ATOM 760 C C . ASP A 1 97 ? -18.828 -2.044 24.851 1.00 95.62 97 ASP A C 1
ATOM 762 O O . ASP A 1 97 ? -18.110 -1.138 24.422 1.00 95.62 97 ASP A O 1
ATOM 766 N N . THR A 1 98 ? -18.668 -3.311 24.454 1.00 91.75 98 THR A N 1
ATOM 767 C CA . THR A 1 98 ? -17.549 -3.794 23.637 1.00 91.75 98 THR A CA 1
ATOM 768 C C . THR A 1 98 ? -18.016 -4.434 22.332 1.00 91.75 98 THR A C 1
ATOM 770 O O . THR A 1 98 ? -18.759 -5.417 22.301 1.00 91.75 98 THR A O 1
ATOM 773 N N . ILE A 1 99 ? -17.484 -3.925 21.221 1.00 96.81 99 ILE A N 1
ATOM 774 C CA . ILE A 1 99 ? -17.719 -4.438 19.867 1.00 96.81 99 ILE A CA 1
ATOM 775 C C . ILE A 1 99 ? -16.394 -4.668 19.139 1.00 96.81 99 ILE A C 1
ATOM 777 O O . ILE A 1 99 ? -15.422 -3.944 19.354 1.00 96.81 99 ILE A O 1
ATOM 781 N N . THR A 1 100 ? -16.367 -5.636 18.225 1.00 92.38 100 THR A N 1
ATOM 782 C CA . THR A 1 100 ? -15.276 -5.779 17.254 1.00 92.38 100 THR A CA 1
ATOM 783 C C . THR A 1 100 ? -15.654 -5.062 15.971 1.00 92.38 100 THR A C 1
ATOM 785 O O . THR A 1 100 ? -16.747 -5.267 15.435 1.00 92.38 100 THR A O 1
ATOM 788 N N . ILE A 1 101 ? -14.734 -4.257 15.441 1.00 94.88 101 ILE A N 1
ATOM 789 C CA . ILE A 1 101 ? -14.905 -3.575 14.159 1.00 94.88 101 ILE A CA 1
ATOM 790 C C . ILE A 1 101 ? -13.855 -4.023 13.144 1.00 94.88 101 ILE A C 1
ATOM 792 O O . ILE A 1 101 ? -12.703 -4.290 13.478 1.00 94.88 101 ILE A O 1
ATOM 796 N N . GLU A 1 102 ? -14.258 -4.050 11.883 1.00 92.38 102 GLU A N 1
ATOM 797 C CA . GLU A 1 102 ? -13.386 -4.162 10.727 1.00 92.38 102 GLU A CA 1
ATOM 798 C C . GLU A 1 102 ? -13.265 -2.796 10.048 1.00 92.38 102 GLU A C 1
ATOM 800 O O . GLU A 1 102 ? -14.255 -2.096 9.808 1.00 92.38 102 GLU A O 1
ATOM 805 N N . LEU A 1 103 ? -12.028 -2.426 9.732 1.00 89.75 103 LEU A N 1
ATOM 806 C CA . LEU A 1 103 ? -11.666 -1.155 9.122 1.00 89.75 103 LEU A CA 1
ATOM 807 C C . LEU A 1 103 ? -10.882 -1.419 7.835 1.00 89.75 103 LEU A C 1
ATOM 809 O O . LEU A 1 103 ? -9.840 -2.071 7.856 1.00 89.75 103 LEU A O 1
ATOM 813 N N . THR A 1 104 ? -11.362 -0.880 6.713 1.00 87.50 104 THR A N 1
ATOM 814 C CA . THR A 1 104 ? -10.685 -0.981 5.413 1.00 87.50 104 THR A CA 1
ATOM 815 C C . THR A 1 104 ? -10.228 0.400 4.965 1.00 87.50 104 THR A C 1
ATOM 817 O O . THR A 1 104 ? -11.044 1.236 4.583 1.00 87.50 104 THR A O 1
ATOM 820 N N . ILE A 1 105 ? -8.914 0.637 4.986 1.00 85.31 105 ILE A N 1
ATOM 821 C CA . ILE A 1 105 ? -8.312 1.889 4.512 1.00 85.31 105 ILE A CA 1
ATOM 822 C C . ILE A 1 105 ? -7.507 1.587 3.244 1.00 85.31 105 ILE A C 1
ATOM 824 O O . ILE A 1 105 ? -6.493 0.889 3.321 1.00 85.31 105 ILE A O 1
ATOM 828 N N . PRO A 1 106 ? -7.935 2.076 2.066 1.00 86.19 106 PRO A N 1
ATOM 829 C CA . PRO A 1 106 ? -7.176 1.882 0.843 1.00 86.19 106 PRO A CA 1
ATOM 830 C C . PRO A 1 106 ? -5.913 2.747 0.862 1.00 86.19 106 PRO A C 1
ATOM 832 O O . PRO A 1 106 ? -5.977 3.961 1.054 1.00 86.19 106 PRO A O 1
ATOM 835 N N . PHE A 1 107 ? -4.765 2.131 0.582 1.00 85.19 107 PHE A N 1
ATOM 836 C CA . PHE A 1 107 ? -3.497 2.834 0.410 1.00 85.19 107 PHE A CA 1
ATOM 837 C C . PHE A 1 107 ? -2.997 2.707 -1.022 1.00 85.19 107 PHE A C 1
ATOM 839 O O . PHE A 1 107 ? -3.063 1.645 -1.640 1.00 85.19 107 PHE A O 1
ATOM 846 N N . LYS A 1 108 ? -2.430 3.797 -1.539 1.00 89.94 108 LYS A N 1
ATOM 847 C CA . LYS A 1 108 ? -1.621 3.746 -2.755 1.00 89.94 108 LYS A CA 1
ATOM 848 C C . LYS A 1 108 ? -0.194 3.383 -2.357 1.00 89.94 108 LYS A C 1
ATOM 850 O O . LYS A 1 108 ? 0.404 4.063 -1.525 1.00 89.94 108 LYS A O 1
ATOM 855 N N . VAL A 1 109 ? 0.359 2.343 -2.973 1.00 89.69 109 VAL A N 1
ATOM 856 C CA . VAL A 1 109 ? 1.730 1.889 -2.712 1.00 89.69 109 VAL A CA 1
ATOM 857 C C . VAL A 1 109 ? 2.602 2.169 -3.930 1.00 89.69 109 VAL A C 1
ATOM 859 O O . VAL A 1 109 ? 2.250 1.811 -5.053 1.00 89.69 109 VAL A O 1
ATOM 862 N N . ARG A 1 110 ? 3.753 2.806 -3.711 1.00 90.25 110 ARG A N 1
ATOM 863 C CA . ARG A 1 110 ? 4.840 2.880 -4.686 1.00 90.25 110 ARG A CA 1
ATOM 864 C C . ARG A 1 110 ? 5.793 1.718 -4.422 1.00 90.25 110 ARG A C 1
ATOM 866 O O . ARG A 1 110 ? 6.379 1.630 -3.344 1.00 90.25 110 ARG A O 1
ATOM 873 N N . LEU A 1 111 ? 5.951 0.857 -5.421 1.00 91.56 111 LEU A N 1
ATOM 874 C CA . LEU A 1 111 ? 6.890 -0.257 -5.373 1.00 91.56 111 LEU A CA 1
ATOM 875 C C . LEU A 1 111 ? 8.322 0.272 -5.205 1.00 91.56 111 LEU A C 1
ATOM 877 O O . LEU A 1 111 ? 8.805 1.071 -6.009 1.00 91.56 111 LEU A O 1
ATOM 881 N N . MET A 1 112 ? 8.975 -0.141 -4.121 1.00 89.44 112 MET A N 1
ATOM 882 C CA . MET A 1 112 ? 10.354 0.229 -3.809 1.00 89.44 112 MET A CA 1
ATOM 883 C C . MET A 1 112 ? 11.303 -0.374 -4.843 1.00 89.44 112 MET A C 1
ATOM 885 O O . MET A 1 112 ? 11.112 -1.510 -5.261 1.00 89.44 112 MET A O 1
ATOM 889 N N . ASP A 1 113 ? 12.331 0.367 -5.233 1.00 89.31 113 ASP A N 1
ATOM 890 C CA . ASP A 1 113 ? 13.308 -0.031 -6.248 1.00 89.31 113 ASP A CA 1
ATOM 891 C C . ASP A 1 113 ? 12.719 -0.384 -7.633 1.00 89.31 113 ASP A C 1
ATOM 893 O O . ASP A 1 113 ? 13.284 -1.191 -8.368 1.00 89.31 113 ASP A O 1
ATOM 897 N N . CYS A 1 114 ? 11.557 0.178 -7.977 1.00 91.19 114 CYS A N 1
ATOM 898 C CA . CYS A 1 114 ? 10.856 -0.091 -9.229 1.00 91.19 114 CYS A CA 1
ATOM 899 C C . CYS A 1 114 ? 10.517 1.222 -9.941 1.00 91.19 114 CYS A C 1
ATOM 901 O O . CYS A 1 114 ? 9.614 1.957 -9.526 1.00 91.19 114 CYS A O 1
ATOM 903 N N . TRP A 1 115 ? 11.212 1.502 -11.041 1.00 91.56 115 TRP A N 1
ATOM 904 C CA . TRP A 1 115 ? 10.937 2.638 -11.920 1.00 91.56 115 TRP A CA 1
ATOM 905 C C . TRP A 1 115 ? 10.401 2.124 -13.251 1.00 91.56 115 TRP A C 1
ATOM 907 O O . TRP A 1 115 ? 11.154 1.714 -14.129 1.00 91.56 115 TRP A O 1
ATOM 917 N N . ALA A 1 116 ? 9.075 2.094 -13.369 1.00 92.25 116 ALA A N 1
ATOM 918 C CA . ALA A 1 116 ? 8.400 1.777 -14.622 1.00 92.25 116 ALA A CA 1
ATOM 919 C C . ALA A 1 116 ? 8.256 3.044 -15.490 1.00 92.25 116 ALA A C 1
ATOM 921 O O . ALA A 1 116 ? 8.124 4.137 -14.927 1.00 92.25 116 ALA A O 1
ATOM 922 N N . PRO A 1 117 ? 8.243 2.914 -16.830 1.00 90.69 117 PRO A N 1
ATOM 923 C CA . PRO A 1 117 ? 7.980 4.028 -17.738 1.00 90.69 117 PRO A CA 1
ATOM 924 C C . PRO A 1 117 ? 6.642 4.710 -17.439 1.00 90.69 117 PRO A C 1
ATOM 926 O O . PRO A 1 117 ? 5.644 4.054 -17.124 1.00 90.69 117 PRO A O 1
ATOM 929 N N . GLU A 1 118 ? 6.619 6.038 -17.534 1.00 88.94 118 GLU A N 1
ATOM 930 C CA . GLU A 1 118 ? 5.436 6.826 -17.201 1.00 88.94 118 GLU A CA 1
ATOM 931 C C . GLU A 1 118 ? 4.380 6.712 -18.307 1.00 88.94 118 GLU A C 1
ATOM 933 O O . GLU A 1 118 ? 4.643 6.933 -19.487 1.00 88.94 118 GLU A O 1
ATOM 938 N N . ILE A 1 119 ? 3.138 6.424 -17.918 1.00 89.38 119 ILE A N 1
ATOM 939 C CA . ILE A 1 119 ? 2.016 6.283 -18.859 1.00 89.38 119 ILE A CA 1
ATOM 940 C C . ILE A 1 119 ? 1.690 7.621 -19.536 1.00 89.38 119 ILE A C 1
ATOM 942 O O . ILE A 1 119 ? 1.149 7.663 -20.639 1.00 89.38 119 ILE A O 1
ATOM 946 N N . ARG A 1 120 ? 2.008 8.729 -18.864 1.00 87.38 120 ARG A N 1
ATOM 947 C CA . ARG A 1 120 ? 1.879 10.095 -19.382 1.00 87.38 120 ARG A CA 1
ATOM 948 C C . ARG A 1 120 ? 3.204 10.644 -19.930 1.00 87.38 120 ARG A C 1
ATOM 950 O O . ARG A 1 120 ? 3.386 11.858 -19.924 1.00 87.38 120 ARG A O 1
ATOM 957 N N . GLY A 1 121 ? 4.114 9.765 -20.365 1.00 81.25 121 GLY A N 1
ATOM 958 C CA . GLY A 1 121 ? 5.371 10.139 -21.019 1.00 81.25 121 GLY A CA 1
ATOM 959 C C . GLY A 1 121 ? 5.162 11.033 -22.246 1.00 81.25 121 GLY A C 1
ATOM 960 O O . GLY A 1 121 ? 4.053 11.129 -22.775 1.00 81.25 121 GLY A O 1
ATOM 961 N N . VAL A 1 122 ? 6.217 11.723 -22.679 1.00 82.56 122 VAL A N 1
ATOM 962 C CA . VAL A 1 122 ? 6.143 12.696 -23.783 1.00 82.56 122 VAL A CA 1
ATOM 963 C C . VAL A 1 122 ? 6.050 11.978 -25.131 1.00 82.56 122 VAL A C 1
ATOM 965 O O . VAL A 1 122 ? 5.193 12.309 -25.952 1.00 82.56 122 VAL A O 1
ATOM 968 N N . ASP A 1 123 ? 6.877 10.959 -25.331 1.00 90.44 123 ASP A N 1
ATOM 969 C CA . ASP A 1 123 ? 6.957 10.144 -26.538 1.00 90.44 123 ASP A CA 1
ATOM 970 C C . ASP A 1 123 ? 6.020 8.923 -26.490 1.00 90.44 123 ASP A C 1
ATOM 972 O O . ASP A 1 123 ? 5.667 8.399 -25.429 1.00 90.44 123 ASP A O 1
ATOM 976 N N . ASP A 1 124 ? 5.581 8.471 -27.664 1.00 90.25 124 ASP A N 1
ATOM 977 C CA . ASP A 1 124 ? 4.610 7.380 -27.771 1.00 90.25 124 ASP A CA 1
ATOM 978 C C . ASP A 1 124 ? 5.207 6.010 -27.420 1.00 90.25 124 ASP A C 1
ATOM 980 O O . ASP A 1 124 ? 4.480 5.134 -26.948 1.00 90.25 124 ASP A O 1
ATOM 984 N N . GLU A 1 125 ? 6.522 5.835 -27.566 1.00 90.06 125 GLU A N 1
ATOM 985 C CA . GLU A 1 125 ? 7.222 4.609 -27.173 1.00 90.06 125 GLU A CA 1
ATOM 986 C C . GLU A 1 125 ? 7.201 4.421 -25.647 1.00 90.06 125 GLU A C 1
ATOM 988 O O . GLU A 1 125 ? 6.801 3.366 -25.147 1.00 90.06 125 GLU A O 1
ATOM 993 N N . THR A 1 126 ? 7.528 5.464 -24.883 1.00 88.50 126 THR A N 1
ATOM 994 C CA . THR A 1 126 ? 7.477 5.476 -23.416 1.00 88.50 126 THR A CA 1
ATOM 995 C C . THR A 1 126 ? 6.068 5.204 -22.911 1.00 88.50 126 THR A C 1
ATOM 997 O O . THR A 1 126 ? 5.892 4.392 -21.999 1.00 88.50 126 THR A O 1
ATOM 1000 N N . LYS A 1 127 ? 5.042 5.794 -23.540 1.00 91.31 127 LYS A N 1
ATOM 1001 C CA . LYS A 1 127 ? 3.640 5.505 -23.192 1.00 91.31 127 LYS A CA 1
ATOM 1002 C C . LYS A 1 127 ? 3.294 4.038 -23.426 1.00 91.31 127 LYS A C 1
ATOM 1004 O O . LYS A 1 127 ? 2.697 3.414 -22.551 1.00 91.31 127 LYS A O 1
ATOM 1009 N N . GLN A 1 128 ? 3.674 3.472 -24.575 1.00 93.25 128 GLN A N 1
ATOM 1010 C CA . GLN A 1 128 ? 3.432 2.058 -24.886 1.00 93.25 128 GLN A CA 1
ATOM 1011 C C . GLN A 1 128 ? 4.118 1.136 -23.874 1.00 93.25 128 GLN A C 1
ATOM 1013 O O . GLN A 1 128 ? 3.478 0.223 -23.347 1.00 93.25 128 GLN A O 1
ATOM 1018 N N . ARG A 1 129 ? 5.379 1.414 -23.522 1.00 91.94 129 ARG A N 1
ATOM 1019 C CA . ARG A 1 129 ? 6.104 0.669 -22.482 1.00 91.94 129 ARG A CA 1
ATOM 1020 C C . ARG A 1 129 ? 5.449 0.821 -21.105 1.00 91.94 129 ARG A C 1
ATOM 1022 O O . ARG A 1 129 ? 5.356 -0.160 -20.368 1.00 91.94 129 ARG A O 1
ATOM 1029 N N . GLY A 1 130 ? 4.940 2.009 -20.778 1.00 92.56 130 GLY A N 1
ATOM 1030 C CA . GLY A 1 130 ? 4.198 2.271 -19.543 1.00 92.56 130 GLY A CA 1
ATOM 1031 C C . GLY A 1 130 ? 2.878 1.498 -19.472 1.00 92.56 130 GLY A C 1
ATOM 1032 O O . GLY A 1 130 ? 2.549 0.916 -18.436 1.00 92.56 130 GLY A O 1
ATOM 1033 N N . PHE A 1 131 ? 2.135 1.418 -20.580 1.00 94.81 131 PHE A N 1
ATOM 1034 C CA . PHE A 1 131 ? 0.931 0.588 -20.670 1.00 94.81 131 PHE A CA 1
ATOM 1035 C C . PHE A 1 131 ? 1.252 -0.900 -20.538 1.00 94.81 131 PHE A C 1
ATOM 1037 O O . PHE A 1 131 ? 0.596 -1.580 -19.752 1.00 94.81 131 PHE A O 1
ATOM 1044 N N . ALA A 1 132 ? 2.296 -1.382 -21.218 1.00 94.56 132 ALA A N 1
ATOM 1045 C CA . ALA A 1 132 ? 2.741 -2.767 -21.105 1.00 94.56 132 ALA A CA 1
ATOM 1046 C C . ALA A 1 132 ? 3.132 -3.122 -19.660 1.00 94.56 132 ALA A C 1
ATOM 1048 O O . ALA A 1 132 ? 2.697 -4.145 -19.140 1.00 94.56 132 ALA A O 1
ATOM 1049 N N . ALA A 1 133 ? 3.874 -2.244 -18.975 1.00 94.81 133 ALA A N 1
ATOM 1050 C CA . ALA A 1 133 ? 4.229 -2.428 -17.570 1.00 94.81 133 ALA A CA 1
ATOM 1051 C C . ALA A 1 133 ? 2.993 -2.475 -16.655 1.00 94.81 133 ALA A C 1
ATOM 1053 O O . ALA A 1 133 ? 2.886 -3.341 -15.787 1.00 94.81 133 ALA A O 1
ATOM 1054 N N . ARG A 1 134 ? 2.025 -1.574 -16.862 1.00 95.25 134 ARG A N 1
ATOM 1055 C CA . ARG A 1 134 ? 0.760 -1.569 -16.111 1.00 95.25 134 ARG A CA 1
ATOM 1056 C C . ARG A 1 134 ? -0.025 -2.860 -16.314 1.00 95.25 134 ARG A C 1
ATOM 1058 O O . ARG A 1 134 ? -0.542 -3.414 -15.345 1.00 95.25 134 ARG A O 1
ATOM 1065 N N . ASP A 1 135 ? -0.174 -3.285 -17.560 1.00 96.12 135 ASP A N 1
ATOM 1066 C CA . ASP A 1 135 ? -1.019 -4.424 -17.906 1.00 96.12 135 ASP A CA 1
ATOM 1067 C C . ASP A 1 135 ? -0.382 -5.735 -17.442 1.00 96.12 135 ASP A C 1
ATOM 1069 O O . ASP A 1 135 ? -1.080 -6.556 -16.849 1.00 96.12 135 ASP A O 1
ATOM 1073 N N . HIS A 1 136 ? 0.946 -5.856 -17.530 1.00 95.62 136 HIS A N 1
ATOM 1074 C CA . HIS A 1 136 ? 1.677 -6.953 -16.901 1.00 95.62 136 HIS A CA 1
ATOM 1075 C C . HIS A 1 136 ? 1.481 -6.980 -15.380 1.00 95.62 136 HIS A C 1
ATOM 1077 O O . HIS A 1 136 ? 1.164 -8.023 -14.812 1.00 95.62 136 HIS A O 1
ATOM 1083 N N . LEU A 1 137 ? 1.609 -5.830 -14.702 1.00 95.00 137 LEU A N 1
ATOM 1084 C CA . LEU A 1 137 ? 1.405 -5.764 -13.253 1.00 95.00 137 LEU A CA 1
ATOM 1085 C C . LEU A 1 137 ? -0.024 -6.172 -12.864 1.00 95.00 137 LEU A C 1
ATOM 1087 O O . LEU A 1 137 ? -0.218 -6.869 -11.869 1.00 95.00 137 LEU A O 1
ATOM 1091 N N . ARG A 1 138 ? -1.032 -5.771 -13.647 1.00 95.94 138 ARG A N 1
ATOM 1092 C CA . ARG A 1 138 ? -2.423 -6.204 -13.443 1.00 95.94 138 ARG A CA 1
ATOM 1093 C C . ARG A 1 138 ? -2.573 -7.709 -13.598 1.00 95.94 138 ARG A C 1
ATOM 1095 O O . ARG A 1 138 ? -3.195 -8.333 -12.748 1.00 95.94 138 ARG A O 1
ATOM 1102 N N . GLU A 1 139 ? -2.000 -8.278 -14.650 1.00 95.88 139 GLU A N 1
ATOM 1103 C CA . GLU A 1 139 ? -2.080 -9.708 -14.930 1.00 95.88 139 GLU A CA 1
ATOM 1104 C C . GLU A 1 139 ? -1.480 -10.537 -13.788 1.00 95.88 139 GLU A C 1
ATOM 1106 O O . GLU A 1 139 ? -2.132 -11.438 -13.266 1.00 95.88 139 GLU A O 1
ATOM 1111 N N . ILE A 1 140 ? -0.278 -10.187 -13.320 1.00 93.56 140 ILE A N 1
ATOM 1112 C CA . ILE A 1 140 ? 0.408 -10.971 -12.284 1.00 93.56 140 ILE A CA 1
ATOM 1113 C C . ILE A 1 140 ? -0.188 -10.816 -10.878 1.00 93.56 140 ILE A C 1
ATOM 1115 O O . ILE A 1 140 ? 0.145 -11.620 -10.003 1.00 93.56 140 ILE A O 1
ATOM 1119 N N . THR A 1 141 ? -1.018 -9.793 -10.645 1.00 94.81 141 THR A N 1
ATOM 1120 C CA . THR A 1 141 ? -1.637 -9.500 -9.338 1.00 94.81 141 THR A CA 1
ATOM 1121 C C . THR A 1 141 ? -3.122 -9.855 -9.263 1.00 94.81 141 THR A C 1
ATOM 1123 O O . THR A 1 141 ? -3.668 -9.935 -8.161 1.00 94.81 141 THR A O 1
ATOM 1126 N N . ALA A 1 142 ? -3.788 -10.084 -10.397 1.00 94.19 142 ALA A N 1
ATOM 1127 C CA . ALA A 1 142 ? -5.226 -10.317 -10.456 1.00 94.19 142 ALA A CA 1
ATOM 1128 C C . ALA A 1 142 ? -5.669 -11.477 -9.543 1.00 94.19 142 ALA A C 1
ATOM 1130 O O . ALA A 1 142 ? -5.230 -12.614 -9.694 1.00 94.19 142 ALA A O 1
ATOM 1131 N N . GLY A 1 143 ? -6.556 -11.174 -8.588 1.00 91.81 143 GLY A N 1
ATOM 1132 C CA . GLY A 1 143 ? -7.153 -12.160 -7.678 1.00 91.81 143 GLY A CA 1
ATOM 1133 C C . GLY A 1 143 ? -6.206 -12.735 -6.620 1.00 91.81 143 GLY A C 1
ATOM 1134 O O . GLY A 1 143 ? -6.573 -13.696 -5.948 1.00 91.81 143 GLY A O 1
ATOM 1135 N N . ARG A 1 144 ? -5.000 -12.177 -6.459 1.00 93.38 144 ARG A N 1
ATOM 1136 C CA . ARG A 1 144 ? -3.997 -12.692 -5.521 1.00 93.38 144 ARG A CA 1
ATOM 1137 C C . ARG A 1 144 ? -3.961 -11.892 -4.224 1.00 93.38 144 ARG A C 1
ATOM 1139 O O . ARG A 1 144 ? -4.040 -10.666 -4.232 1.00 93.38 144 ARG A O 1
ATOM 1146 N N . ALA A 1 145 ? -3.790 -12.604 -3.113 1.00 93.81 145 ALA A N 1
ATOM 1147 C CA . ALA A 1 145 ? -3.479 -12.006 -1.823 1.00 93.81 145 ALA A CA 1
ATOM 1148 C C . ALA A 1 145 ? -2.011 -11.551 -1.779 1.00 93.81 145 ALA A C 1
ATOM 1150 O O . ALA A 1 145 ? -1.144 -12.112 -2.462 1.00 93.81 145 ALA A O 1
ATOM 1151 N N . ALA A 1 146 ? -1.749 -10.499 -1.006 1.00 94.25 146 ALA A N 1
ATOM 1152 C CA . ALA A 1 146 ? -0.440 -9.876 -0.931 1.00 94.25 146 ALA A CA 1
ATOM 1153 C C . ALA A 1 146 ? -0.141 -9.336 0.468 1.00 94.25 146 ALA A C 1
ATOM 1155 O O . ALA A 1 146 ? -1.037 -8.913 1.200 1.00 94.25 146 ALA A O 1
ATOM 1156 N N . ARG A 1 147 ? 1.147 -9.275 0.799 1.00 93.56 147 ARG A N 1
ATOM 1157 C CA . ARG A 1 147 ? 1.685 -8.682 2.022 1.00 93.56 147 ARG A CA 1
ATOM 1158 C C . ARG A 1 147 ? 2.519 -7.457 1.668 1.00 93.56 147 ARG A C 1
ATOM 1160 O O . ARG A 1 147 ? 3.393 -7.517 0.803 1.00 93.56 147 ARG A O 1
ATOM 1167 N N . LEU A 1 148 ? 2.244 -6.341 2.338 1.00 91.69 148 LEU A N 1
ATOM 1168 C CA . LEU A 1 148 ? 3.006 -5.103 2.200 1.00 91.69 148 LEU A CA 1
ATOM 1169 C C . LEU A 1 148 ? 4.078 -5.034 3.291 1.00 91.69 148 LEU A C 1
ATOM 1171 O O . LEU A 1 148 ? 3.769 -5.004 4.478 1.00 91.69 148 LEU A O 1
ATOM 1175 N N . GLU A 1 149 ? 5.336 -4.956 2.881 1.00 90.31 149 GLU A N 1
ATOM 1176 C CA . GLU A 1 149 ? 6.477 -4.678 3.744 1.00 90.31 149 GLU A CA 1
ATOM 1177 C C . GLU A 1 149 ? 6.857 -3.197 3.604 1.00 90.31 149 GLU A C 1
ATOM 1179 O O . GLU A 1 149 ? 7.390 -2.759 2.578 1.00 90.31 149 GLU A O 1
ATOM 1184 N N . ILE A 1 150 ? 6.588 -2.417 4.651 1.00 87.06 150 ILE A N 1
ATOM 1185 C C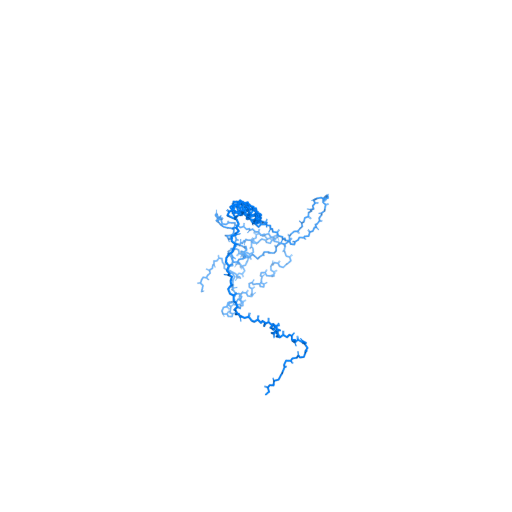A . ILE A 1 150 ? 7.023 -1.023 4.754 1.00 87.06 150 ILE A CA 1
ATOM 1186 C C . ILE A 1 150 ? 8.359 -1.029 5.490 1.00 87.06 150 ILE A C 1
ATOM 1188 O O . ILE A 1 150 ? 8.408 -1.336 6.680 1.00 87.06 150 ILE A O 1
ATOM 1192 N N . ARG A 1 151 ? 9.452 -0.710 4.791 1.00 75.00 151 ARG A N 1
ATOM 1193 C CA . ARG A 1 151 ? 10.751 -0.510 5.442 1.00 75.00 151 ARG A CA 1
ATOM 1194 C C . ARG A 1 151 ? 10.913 0.965 5.776 1.00 75.00 151 ARG A C 1
ATOM 1196 O O . ARG A 1 151 ? 11.153 1.744 4.852 1.00 75.00 151 ARG A O 1
ATOM 1203 N N . PRO A 1 152 ? 10.788 1.362 7.052 1.00 65.81 152 PRO A N 1
ATOM 1204 C CA . PRO A 1 152 ? 11.078 2.731 7.426 1.00 65.81 152 PRO A CA 1
ATOM 1205 C C . PRO A 1 152 ? 12.545 3.068 7.112 1.00 65.81 152 PRO A C 1
ATOM 1207 O O . PRO A 1 152 ? 13.416 2.195 7.228 1.00 65.81 152 PRO A O 1
ATOM 1210 N N . PRO A 1 153 ? 12.853 4.317 6.725 1.00 67.06 153 PRO A N 1
ATOM 1211 C CA . PRO A 1 153 ? 14.234 4.775 6.672 1.00 67.06 153 PRO A CA 1
ATOM 1212 C C . PRO A 1 153 ? 14.895 4.616 8.051 1.00 67.06 153 PRO A C 1
ATOM 1214 O O . PRO A 1 153 ? 14.227 4.645 9.083 1.00 67.06 153 PRO A O 1
ATOM 1217 N N . LYS A 1 154 ? 16.230 4.462 8.079 1.00 65.81 154 LYS A N 1
ATOM 1218 C CA . LYS A 1 154 ? 17.018 4.275 9.322 1.00 65.81 154 LYS A CA 1
ATOM 1219 C C . LYS A 1 154 ? 16.756 5.353 10.381 1.00 65.81 154 LYS A C 1
ATOM 1221 O O . LYS A 1 154 ? 17.031 5.134 11.556 1.00 65.81 154 LYS A O 1
ATOM 1226 N N . ARG A 1 155 ? 16.258 6.508 9.949 1.00 61.91 155 ARG A N 1
ATOM 1227 C CA . ARG A 1 155 ? 15.795 7.604 10.780 1.00 61.91 155 ARG A CA 1
ATOM 1228 C C . ARG A 1 155 ? 14.498 8.128 10.169 1.00 61.91 155 ARG A C 1
ATOM 1230 O O . ARG A 1 155 ? 14.482 8.443 8.984 1.00 61.91 155 ARG A O 1
ATOM 1237 N N . ILE A 1 156 ? 13.437 8.150 10.968 1.00 63.56 156 ILE A N 1
ATOM 1238 C CA . ILE A 1 156 ? 12.168 8.801 10.639 1.00 63.56 156 ILE A CA 1
ATOM 1239 C C . ILE A 1 156 ? 12.170 10.096 11.445 1.00 63.56 156 ILE A C 1
ATOM 1241 O O . ILE A 1 156 ? 12.036 10.054 12.667 1.00 63.56 156 ILE A O 1
ATOM 1245 N N . ASP A 1 157 ? 12.389 11.223 10.781 1.00 67.12 157 ASP A N 1
ATOM 1246 C CA . ASP A 1 157 ? 12.310 12.547 11.399 1.00 67.12 157 ASP A CA 1
ATOM 1247 C C . ASP A 1 157 ? 10.880 13.108 11.304 1.00 67.12 157 ASP A C 1
ATOM 1249 O O . ASP A 1 157 ? 10.478 13.939 12.119 1.00 67.12 157 ASP A O 1
ATOM 1253 N N . SER A 1 158 ? 10.077 12.615 10.355 1.00 65.12 158 SER A N 1
ATOM 1254 C CA . SER A 1 158 ? 8.668 12.970 10.203 1.00 65.12 158 SER A CA 1
ATOM 1255 C C . SER A 1 158 ? 7.816 11.796 9.709 1.00 65.12 158 SER A C 1
ATOM 1257 O O . SER A 1 158 ? 8.288 10.925 8.982 1.00 65.12 158 SER A O 1
ATOM 1259 N N . ALA A 1 159 ? 6.517 11.790 10.032 1.00 60.69 159 ALA A N 1
ATOM 1260 C CA . ALA A 1 159 ? 5.575 10.825 9.451 1.00 60.69 159 ALA A CA 1
ATOM 1261 C C . ALA A 1 159 ? 5.529 10.909 7.912 1.00 60.69 159 ALA A C 1
ATOM 1263 O O . ALA A 1 159 ? 5.246 9.910 7.255 1.00 60.69 159 ALA A O 1
ATOM 1264 N N . GLY A 1 160 ? 5.859 12.076 7.343 1.00 64.69 160 GLY A N 1
ATOM 1265 C CA . GLY A 1 160 ? 5.995 12.276 5.902 1.00 64.69 160 GLY A CA 1
ATOM 1266 C C . GLY A 1 160 ? 7.097 11.423 5.275 1.00 64.69 160 GLY A C 1
ATOM 1267 O O . GLY A 1 160 ? 6.970 11.052 4.116 1.00 64.69 160 GLY A O 1
ATOM 1268 N N . ASP A 1 161 ? 8.112 11.011 6.035 1.00 67.50 161 ASP A N 1
ATOM 1269 C CA . ASP A 1 161 ? 9.237 10.222 5.515 1.00 67.50 161 ASP A CA 1
ATOM 1270 C C . ASP A 1 161 ? 8.814 8.800 5.102 1.00 67.50 161 ASP A C 1
ATOM 1272 O O . ASP A 1 161 ? 9.517 8.126 4.348 1.00 67.50 161 ASP A O 1
ATOM 1276 N N . LEU A 1 162 ? 7.647 8.340 5.570 1.00 66.19 162 LEU A N 1
ATOM 1277 C CA . LEU A 1 162 ? 7.029 7.073 5.167 1.00 66.19 162 LEU A CA 1
ATOM 1278 C C . LEU A 1 162 ? 6.218 7.188 3.864 1.00 66.19 162 LEU A C 1
ATOM 1280 O O . LEU A 1 162 ? 5.880 6.169 3.254 1.00 66.19 162 LEU A O 1
ATOM 1284 N N . PHE A 1 163 ? 5.915 8.412 3.420 1.00 72.44 163 PHE A N 1
ATOM 1285 C CA . PHE A 1 163 ? 5.075 8.688 2.260 1.00 72.44 163 PHE A CA 1
ATOM 1286 C C . PHE A 1 163 ? 5.850 9.452 1.179 1.00 72.44 163 PHE A C 1
ATOM 1288 O O . PHE A 1 163 ? 6.296 10.577 1.364 1.00 72.44 163 PHE A O 1
ATOM 1295 N N . SER A 1 164 ? 5.935 8.885 -0.022 1.00 71.88 164 SER A N 1
ATOM 1296 C CA . SER A 1 164 ? 6.425 9.591 -1.206 1.00 71.88 164 SER A CA 1
ATOM 1297 C C . SER A 1 164 ? 5.247 10.024 -2.074 1.00 71.88 164 SER A C 1
ATOM 1299 O O . SER A 1 164 ? 4.624 9.200 -2.749 1.00 71.88 164 SER A O 1
ATOM 1301 N N . PHE A 1 165 ? 4.948 11.328 -2.082 1.00 68.19 165 PHE A N 1
ATOM 1302 C CA . PHE A 1 165 ? 3.853 11.917 -2.866 1.00 68.19 165 PHE A CA 1
ATOM 1303 C C . PHE A 1 165 ? 2.516 11.187 -2.636 1.00 68.19 165 PHE A C 1
ATOM 1305 O O . PHE A 1 165 ? 1.976 10.579 -3.562 1.00 68.19 165 PHE A O 1
ATOM 1312 N N . GLU A 1 166 ? 2.037 11.175 -1.386 1.00 78.06 166 GLU A N 1
ATOM 1313 C CA . GLU A 1 166 ? 0.784 10.515 -0.955 1.00 78.06 166 GLU A CA 1
ATOM 1314 C C . GLU A 1 166 ? 0.758 8.981 -1.104 1.00 78.06 166 GLU A C 1
ATOM 1316 O O . GLU A 1 166 ? -0.290 8.349 -0.958 1.00 78.06 166 GLU A O 1
ATOM 1321 N N . ARG A 1 167 ? 1.900 8.356 -1.409 1.00 82.81 167 ARG A N 1
ATOM 1322 C CA . ARG A 1 167 ? 2.020 6.903 -1.569 1.00 82.81 167 ARG A CA 1
ATOM 1323 C C . ARG A 1 167 ? 2.961 6.340 -0.530 1.00 82.81 167 ARG A C 1
ATOM 1325 O O . ARG A 1 167 ? 4.047 6.873 -0.327 1.00 82.81 167 ARG A O 1
ATOM 1332 N N . ILE A 1 168 ? 2.585 5.218 0.058 1.00 86.75 168 ILE A N 1
ATOM 1333 C CA . ILE A 1 168 ? 3.493 4.456 0.912 1.00 86.75 168 ILE A CA 1
ATOM 1334 C C . ILE A 1 168 ? 4.559 3.829 0.016 1.00 86.75 168 ILE A C 1
ATOM 1336 O O . ILE A 1 168 ? 4.224 3.206 -0.992 1.00 86.75 168 ILE A O 1
ATOM 1340 N N . VAL A 1 169 ? 5.835 3.989 0.355 1.00 86.88 169 VAL A N 1
ATOM 1341 C CA . VAL A 1 169 ? 6.919 3.293 -0.352 1.00 86.88 169 VAL A CA 1
ATOM 1342 C C . VAL A 1 169 ? 7.176 1.961 0.343 1.00 86.88 169 VAL A C 1
ATOM 1344 O O . VAL A 1 169 ? 7.444 1.925 1.541 1.00 86.88 169 VAL A O 1
ATOM 1347 N N . GLY A 1 170 ? 7.103 0.857 -0.396 1.00 90.31 170 GLY A N 1
ATOM 1348 C CA . GLY A 1 170 ? 7.257 -0.468 0.201 1.00 90.31 170 GLY A CA 1
ATOM 1349 C C . GLY A 1 170 ? 7.493 -1.579 -0.810 1.00 90.31 170 GLY A C 1
ATOM 1350 O O . GLY A 1 170 ? 7.422 -1.372 -2.024 1.00 90.31 170 GLY A O 1
ATOM 1351 N N . ARG A 1 171 ? 7.786 -2.772 -0.291 1.00 92.94 171 ARG A N 1
ATOM 1352 C CA . ARG A 1 171 ? 7.854 -4.009 -1.075 1.00 92.94 171 ARG A CA 1
ATOM 1353 C C . ARG A 1 171 ? 6.540 -4.753 -0.930 1.00 92.94 171 ARG A C 1
ATOM 1355 O O . ARG A 1 171 ? 6.025 -4.890 0.174 1.00 92.94 171 ARG A O 1
ATOM 1362 N N . VAL A 1 172 ? 5.999 -5.230 -2.041 1.00 94.50 172 VAL A N 1
ATOM 1363 C CA . VAL A 1 172 ? 4.769 -6.024 -2.043 1.00 94.50 172 VAL A CA 1
ATOM 1364 C C . VAL A 1 172 ? 5.122 -7.448 -2.424 1.00 94.50 172 VAL A C 1
ATOM 1366 O O . VAL A 1 172 ? 5.760 -7.678 -3.448 1.00 94.50 172 VAL A O 1
ATOM 1369 N N . TRP A 1 173 ? 4.697 -8.387 -1.596 1.00 96.00 173 TRP A N 1
ATOM 1370 C CA . TRP A 1 173 ? 4.933 -9.812 -1.757 1.00 96.00 173 TRP A CA 1
ATOM 1371 C C . TRP A 1 173 ? 3.604 -10.480 -2.063 1.00 96.00 173 TRP A C 1
ATOM 1373 O O . TRP A 1 173 ? 2.670 -10.340 -1.279 1.00 96.00 173 TRP A O 1
ATOM 1383 N N . LEU A 1 174 ? 3.497 -11.184 -3.186 1.00 94.88 174 LEU A N 1
ATOM 1384 C CA . LEU A 1 174 ? 2.310 -11.992 -3.447 1.00 94.88 174 LEU A CA 1
ATOM 1385 C C . LEU A 1 174 ? 2.417 -13.309 -2.686 1.00 94.88 174 LEU A C 1
ATOM 1387 O O . LEU A 1 174 ? 3.496 -13.894 -2.585 1.00 94.88 174 LEU A O 1
ATOM 1391 N N . ASP A 1 175 ? 1.302 -13.785 -2.147 1.00 92.25 175 ASP A N 1
ATOM 1392 C CA . ASP A 1 175 ? 1.316 -15.031 -1.391 1.00 92.25 175 ASP A CA 1
ATOM 1393 C C . ASP A 1 175 ? 1.664 -16.212 -2.306 1.00 92.25 175 ASP A C 1
ATOM 1395 O O . ASP A 1 175 ? 1.123 -16.355 -3.409 1.00 92.25 175 ASP A O 1
ATOM 1399 N N . GLY A 1 176 ? 2.615 -17.030 -1.848 1.00 90.38 176 GLY A N 1
ATOM 1400 C CA . GLY A 1 176 ? 3.199 -18.134 -2.611 1.00 90.38 176 GLY A CA 1
ATOM 1401 C C . GLY A 1 176 ? 4.398 -17.762 -3.490 1.00 90.38 176 GLY A C 1
ATOM 1402 O O . GLY A 1 176 ? 5.033 -18.669 -4.018 1.00 90.38 176 GLY A O 1
ATOM 1403 N N . ASP A 1 177 ? 4.746 -16.478 -3.628 1.00 90.94 177 ASP A N 1
ATOM 1404 C CA . ASP A 1 177 ? 5.943 -16.068 -4.371 1.00 90.94 177 ASP A CA 1
ATOM 1405 C C . ASP A 1 177 ? 7.176 -15.988 -3.452 1.00 90.94 177 ASP A C 1
ATOM 1407 O O . ASP A 1 177 ? 7.102 -15.527 -2.311 1.00 90.94 177 ASP A O 1
ATOM 1411 N N . GLU A 1 178 ? 8.338 -16.380 -3.980 1.00 92.00 178 GLU A N 1
ATOM 1412 C CA . GLU A 1 178 ? 9.642 -16.238 -3.305 1.00 92.00 178 GLU A CA 1
ATOM 1413 C C . GLU A 1 178 ? 10.265 -14.842 -3.475 1.00 92.00 178 GLU A C 1
ATOM 1415 O O . GLU A 1 178 ? 11.276 -14.519 -2.851 1.00 92.00 178 GLU A O 1
ATOM 1420 N N . GLU A 1 179 ? 9.684 -14.002 -4.334 1.00 93.06 179 GLU A N 1
ATOM 1421 C CA . GLU A 1 179 ? 10.253 -12.721 -4.741 1.00 93.06 179 GLU A CA 1
ATOM 1422 C C . GLU A 1 179 ? 9.207 -11.596 -4.732 1.00 93.06 179 GLU A C 1
ATOM 1424 O O . GLU A 1 179 ? 8.035 -11.809 -5.045 1.00 93.06 179 GLU A O 1
ATOM 1429 N N . ASP A 1 180 ? 9.647 -10.380 -4.391 1.00 94.38 180 ASP A N 1
ATOM 1430 C CA . ASP A 1 180 ? 8.794 -9.194 -4.356 1.00 94.38 180 ASP A CA 1
ATOM 1431 C C . ASP A 1 180 ? 8.387 -8.693 -5.759 1.00 94.38 180 ASP A C 1
ATOM 1433 O O . ASP A 1 180 ? 9.088 -8.884 -6.759 1.00 94.38 180 ASP A O 1
ATOM 1437 N N . LEU A 1 181 ? 7.237 -8.014 -5.833 1.00 94.44 181 LEU A N 1
ATOM 1438 C CA . LEU A 1 181 ? 6.675 -7.485 -7.079 1.00 94.44 181 LEU A CA 1
ATOM 1439 C C . LEU A 1 181 ? 7.624 -6.534 -7.811 1.00 94.44 181 LEU A C 1
ATOM 1441 O O . LEU A 1 181 ? 7.644 -6.544 -9.041 1.00 94.44 181 LEU A O 1
ATOM 1445 N N . SER A 1 182 ? 8.417 -5.733 -7.095 1.00 94.00 182 SER A N 1
ATOM 1446 C CA . SER A 1 182 ? 9.360 -4.804 -7.720 1.00 94.00 182 SER A CA 1
ATOM 1447 C C . SER A 1 182 ? 10.397 -5.557 -8.542 1.00 94.00 182 SER A C 1
ATOM 1449 O O . SER A 1 182 ? 10.615 -5.249 -9.712 1.00 94.00 182 SER A O 1
ATOM 1451 N N . ARG A 1 183 ? 11.009 -6.592 -7.959 1.00 94.19 183 ARG A N 1
ATOM 1452 C CA . ARG A 1 183 ? 12.003 -7.404 -8.669 1.00 94.19 183 ARG A CA 1
ATOM 1453 C C . ARG A 1 183 ? 11.389 -8.177 -9.827 1.00 94.19 183 ARG A C 1
ATOM 1455 O O . ARG A 1 183 ? 12.019 -8.268 -10.876 1.00 94.19 183 ARG A O 1
ATOM 1462 N N . ARG A 1 184 ? 10.151 -8.664 -9.686 1.00 94.25 184 ARG A N 1
ATOM 1463 C CA . ARG A 1 184 ? 9.426 -9.299 -10.797 1.00 94.25 184 ARG A CA 1
ATOM 1464 C C . ARG A 1 184 ? 9.228 -8.336 -11.969 1.00 94.25 184 ARG A C 1
ATOM 1466 O O . ARG A 1 184 ? 9.510 -8.715 -13.102 1.00 94.25 184 ARG A O 1
ATOM 1473 N N . MET A 1 185 ? 8.817 -7.097 -11.695 1.00 95.88 185 MET A N 1
ATOM 1474 C CA . MET A 1 185 ? 8.656 -6.051 -12.712 1.00 95.88 185 MET A CA 1
ATOM 1475 C C . MET A 1 185 ? 9.975 -5.720 -13.415 1.00 95.88 185 MET A C 1
ATOM 1477 O O . MET A 1 185 ? 10.009 -5.605 -14.640 1.00 95.88 185 MET A O 1
ATOM 1481 N N . VAL A 1 186 ? 11.066 -5.613 -12.653 1.00 94.69 186 VAL A N 1
ATOM 1482 C CA . VAL A 1 186 ? 12.404 -5.359 -13.205 1.00 94.69 186 VAL A CA 1
ATOM 1483 C C . VAL A 1 186 ? 12.894 -6.543 -14.040 1.00 94.69 186 VAL A C 1
ATOM 1485 O O . VAL A 1 186 ? 13.343 -6.358 -15.168 1.00 94.69 186 VAL A O 1
ATOM 1488 N N . ARG A 1 187 ? 12.750 -7.776 -13.539 1.00 94.88 187 ARG A N 1
ATOM 1489 C CA . ARG A 1 187 ? 13.141 -9.003 -14.250 1.00 94.88 187 ARG A CA 1
ATOM 1490 C C . ARG A 1 187 ? 12.373 -9.186 -15.558 1.00 94.88 187 ARG A C 1
ATOM 1492 O O . ARG A 1 187 ? 12.942 -9.672 -16.527 1.00 94.88 187 ARG A O 1
ATOM 1499 N N . ALA A 1 188 ? 11.100 -8.799 -15.587 1.00 92.75 188 ALA A N 1
ATOM 1500 C CA . ALA A 1 188 ? 10.272 -8.843 -16.788 1.00 92.75 188 ALA A CA 1
ATOM 1501 C C . ALA A 1 188 ? 10.590 -7.717 -17.797 1.00 92.75 188 ALA A C 1
ATOM 1503 O O . ALA A 1 188 ? 9.976 -7.663 -18.857 1.00 92.75 188 ALA A O 1
ATOM 1504 N N . GLY A 1 189 ? 11.527 -6.810 -17.490 1.00 93.81 189 GLY A N 1
ATOM 1505 C CA . GLY A 1 189 ? 11.891 -5.689 -18.362 1.00 93.81 189 GLY A CA 1
ATOM 1506 C C . GLY A 1 189 ? 10.877 -4.540 -18.365 1.00 93.81 189 GLY A C 1
ATOM 1507 O O . GLY A 1 189 ? 10.975 -3.625 -19.181 1.00 93.81 189 GLY A O 1
ATOM 1508 N N . HIS A 1 190 ? 9.908 -4.559 -17.447 1.00 93.38 190 HIS A N 1
ATOM 1509 C CA . HIS A 1 190 ? 8.864 -3.539 -17.330 1.00 93.38 190 HIS A CA 1
ATOM 1510 C C . HIS A 1 190 ? 9.239 -2.381 -16.394 1.00 93.38 190 HIS A C 1
ATOM 1512 O O . HIS A 1 190 ? 8.506 -1.396 -16.309 1.00 93.38 190 HIS A O 1
ATOM 1518 N N . ALA A 1 191 ? 10.369 -2.487 -15.695 1.00 94.06 191 ALA A N 1
ATOM 1519 C CA . ALA A 1 191 ? 10.906 -1.446 -14.831 1.00 94.06 191 ALA A CA 1
ATOM 1520 C C . ALA A 1 191 ? 12.435 -1.532 -14.734 1.00 94.06 191 ALA A C 1
ATOM 1522 O O . ALA A 1 191 ? 13.030 -2.574 -15.005 1.00 94.06 191 ALA A O 1
ATOM 1523 N N . THR A 1 192 ? 13.068 -0.452 -14.289 1.00 93.00 192 THR A N 1
ATOM 1524 C CA . THR A 1 192 ? 14.478 -0.428 -13.884 1.00 93.00 192 THR A CA 1
ATOM 1525 C C . THR A 1 192 ? 14.601 -0.383 -12.361 1.00 93.00 192 THR A C 1
ATOM 1527 O O . THR A 1 192 ? 13.660 -0.009 -11.657 1.00 93.00 192 THR A O 1
ATOM 1530 N N . LYS A 1 193 ? 15.771 -0.788 -11.847 1.00 89.38 193 LYS A N 1
ATOM 1531 C CA . LYS A 1 193 ? 16.111 -0.760 -10.411 1.00 89.38 193 LYS A CA 1
ATOM 1532 C C . LYS A 1 193 ? 16.677 0.585 -9.950 1.00 89.38 193 LYS A C 1
ATOM 1534 O O . LYS A 1 193 ? 16.934 0.776 -8.772 1.00 89.38 193 LYS A O 1
ATOM 1539 N N . GLU A 1 194 ? 16.934 1.500 -10.866 1.00 87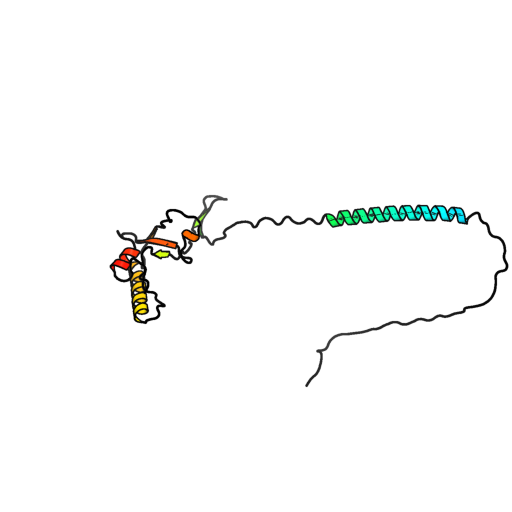.75 194 GLU A N 1
ATOM 1540 C CA . GLU A 1 194 ? 17.391 2.848 -10.553 1.00 87.75 194 GLU A CA 1
ATOM 1541 C C . GLU A 1 194 ? 16.644 3.806 -11.467 1.00 87.75 194 GLU A C 1
ATOM 1543 O O . GLU A 1 194 ? 16.252 3.435 -12.580 1.00 87.75 194 GLU A O 1
ATOM 1548 N N . ARG A 1 195 ? 16.414 5.030 -10.987 1.00 78.00 195 ARG A N 1
ATOM 1549 C CA . ARG A 1 195 ? 15.843 6.069 -11.833 1.00 78.00 195 ARG A CA 1
ATOM 1550 C C . ARG A 1 195 ? 16.885 6.418 -12.887 1.00 78.00 195 ARG A C 1
ATOM 1552 O O . ARG A 1 195 ? 17.920 6.983 -12.553 1.00 78.00 195 ARG A O 1
ATOM 1559 N N . THR A 1 196 ? 16.621 6.061 -14.134 1.00 68.00 196 THR A N 1
ATOM 1560 C CA . THR A 1 196 ? 17.401 6.568 -15.256 1.00 68.00 196 THR A CA 1
ATOM 1561 C C . THR A 1 196 ? 16.908 7.990 -15.498 1.00 68.00 196 THR A C 1
ATOM 1563 O O . THR A 1 196 ? 15.745 8.189 -15.843 1.00 68.00 196 THR A O 1
ATOM 1566 N N . ASP A 1 197 ? 17.740 8.973 -15.165 1.00 53.56 197 ASP A N 1
ATOM 1567 C CA . ASP A 1 197 ? 17.479 10.376 -15.473 1.00 53.56 197 ASP A CA 1
ATOM 1568 C C . ASP A 1 197 ? 17.736 10.564 -16.981 1.00 53.56 197 ASP A C 1
ATOM 1570 O O . ASP A 1 197 ? 18.869 10.824 -17.385 1.00 53.56 197 ASP A O 1
ATOM 1574 N N . GLU A 1 198 ? 16.716 10.329 -17.810 1.00 46.69 198 GLU A N 1
ATOM 1575 C CA . GLU A 1 198 ? 16.688 10.743 -19.224 1.00 46.69 198 GLU A CA 1
ATOM 1576 C C . GLU A 1 198 ? 16.005 12.108 -19.373 1.00 46.69 198 GLU A C 1
ATOM 1578 O O . GLU A 1 198 ? 14.959 12.329 -18.712 1.00 46.69 198 GLU A O 1
#

Radius of gyration: 46.22 Å; chains: 1; bounding box: 68×117×85 Å

InterPro domains:
  IPR035437 SNase-like, OB-fold superfamily [G3DSA:2.40.50.90] (83-198)
  IPR035437 SNase-like, OB-fold superfamily [SSF50199] (82-193)

Secondary structure (DSSP, 8-state):
----------------------------PPPP----TTSHHHHHHHHHHHHHHHHHHHHHHHHHHHHHHHT------PPP--------EEEEE-SSS-EEEE------EEETT-BPPPTT-SSHHHHHHHHHHHHHHHHHHTT--EEEE----S--SSGGGGEETTEEEEEEEETT-SS-HHHHHHHTTS-BSS----

Sequence (198 aa):
MSDFPKKGEEFPRLYDPKQIRNDDHFVSHPKPLLRPLFLEQLFSCCKVAIGWIFCFVLAFFLALCVSAFVSGSVAAAEPPQTGMVVPCRIVDVYDGDTITIELTIPFKVRLMDCWAPEIRGVDDETKQRGFAARDHLREITAGRAARLEIRPPKRIDSAGDLFSFERIVGRVWLDGDEEDLSRRMVRAGHATKERTDE